Protein AF-X8CTB7-F1 (afdb_monomer)

Secondary structure (DSSP, 8-state):
-HHHHHHHHHHHHHHHHHHHHHHHTHHHHHHHHHHHHHHHHHHHHHEEGGGTEE-------TTTTHHHHHHHHHHHH-SSSHHHHHHHHHHHHHHHHTT---SS-S----TT---PPPGGGPPPSSGGGSTT--PPPTT------S------------PPP----PPPPPP-PPP-GGGHHHHHHS-TT---

Organism: NCBI:txid1299331

Foldseek 3Di:
DVVVVVVVVVVVVVVVVVVVVCVVCVVVVVVCVVCVVVVVVVQVVQQFPQVRDGHDQPQPQPLVCVLCVVLVVQLVPDPPCSVVSSVVSCVVCVVVSVVVRDSDPPPPDSPDDGHHDDLVRDDDPDLVVRPPDDDDDPPDDDPDPDDDDDDDDDDDDDDDDDDPDDDDDDDDDDFDCVVPPVSVPDDPDPDD

Mean predicted aligned error: 21.61 Å

Sequence (192 aa):
MAENRDALGTTSDKLASVTQAVTDSLGDVKQILHTAPTAFQNFLNIYQPAQGTLTGALAFNNFANTIQFLCGAVEAASRLGAKESAKLCVQYLAPIIKNRQVNFPPLGENLFVGAAARPNELTYSEDWLRPDYVPPHPDSPPTGDGTAPPAAGATPAEAPPPAADAPAPAQAAPTNPAEGLRGMMMPPGGGQ

Structure (mmCIF, N/CA/C/O backbone):
data_AF-X8CTB7-F1
#
_entry.id   AF-X8CTB7-F1
#
loop_
_atom_site.group_PDB
_atom_site.id
_atom_site.type_symbol
_atom_site.label_atom_id
_atom_site.label_alt_id
_atom_site.label_comp_id
_atom_site.label_asym_id
_atom_site.label_entity_id
_atom_site.label_seq_id
_atom_site.pdbx_PDB_ins_code
_atom_site.Cartn_x
_atom_site.Cartn_y
_atom_site.Cartn_z
_atom_site.occupancy
_atom_site.B_iso_or_equiv
_atom_site.auth_seq_id
_atom_site.auth_comp_id
_atom_site.auth_asym_id
_atom_site.auth_atom_id
_atom_site.pdbx_PDB_model_num
ATOM 1 N N . MET A 1 1 ? -42.654 22.418 -26.751 1.00 57.62 1 MET A N 1
ATOM 2 C CA . MET A 1 1 ? -41.719 23.505 -26.342 1.00 57.62 1 MET A CA 1
ATOM 3 C C . MET A 1 1 ? -41.621 23.661 -24.824 1.00 57.62 1 MET A C 1
ATOM 5 O O . MET A 1 1 ? -40.529 23.966 -24.366 1.00 57.62 1 MET A O 1
ATOM 9 N N . ALA A 1 2 ? -42.700 23.455 -24.054 1.00 65.44 2 ALA A N 1
ATOM 10 C CA . ALA A 1 2 ? -42.655 23.488 -22.587 1.00 65.44 2 ALA A CA 1
ATOM 11 C C . ALA A 1 2 ? -41.769 22.372 -21.986 1.00 65.44 2 ALA A C 1
ATOM 13 O O . ALA A 1 2 ? -40.911 22.674 -21.167 1.00 65.44 2 ALA A O 1
ATOM 14 N N . GLU A 1 3 ? -41.843 21.136 -22.499 1.00 65.38 3 GLU A N 1
ATOM 15 C CA . GLU A 1 3 ? -41.069 19.996 -21.958 1.00 65.38 3 GLU A CA 1
ATOM 16 C C . GLU A 1 3 ? -39.543 20.186 -22.024 1.00 65.38 3 GLU A C 1
ATOM 18 O O . GLU A 1 3 ? -38.823 19.775 -21.121 1.00 65.38 3 GLU A O 1
ATOM 23 N N . ASN A 1 4 ? -39.028 20.854 -23.066 1.00 71.44 4 ASN A N 1
ATOM 24 C CA . ASN A 1 4 ? -37.593 21.145 -23.169 1.00 71.44 4 ASN A CA 1
ATOM 25 C C . ASN A 1 4 ? -37.140 22.203 -22.153 1.00 71.44 4 ASN A C 1
ATOM 27 O O . ASN A 1 4 ? -35.987 22.183 -21.735 1.00 71.44 4 ASN A O 1
ATOM 31 N N . ARG A 1 5 ? -38.021 23.119 -21.728 1.00 74.50 5 ARG A N 1
ATOM 32 C CA . ARG A 1 5 ? -37.687 24.107 -20.689 1.00 74.50 5 ARG A CA 1
ATOM 33 C C . ARG A 1 5 ? -37.634 23.461 -19.312 1.00 74.50 5 ARG A C 1
ATOM 35 O O . ARG A 1 5 ? -36.703 23.745 -18.567 1.00 74.50 5 ARG A O 1
ATOM 42 N N . ASP A 1 6 ? -38.561 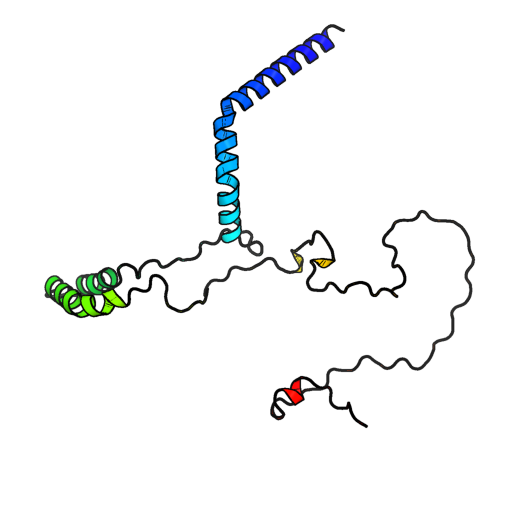22.553 -19.023 1.00 80.62 6 ASP A N 1
ATOM 43 C CA . ASP A 1 6 ? -38.578 21.807 -17.761 1.00 80.62 6 ASP A CA 1
ATOM 44 C C . ASP A 1 6 ? -37.369 20.862 -17.652 1.00 80.62 6 ASP A C 1
ATOM 46 O O . ASP A 1 6 ? -36.726 20.784 -16.602 1.00 80.62 6 ASP A O 1
ATOM 50 N N . ALA A 1 7 ? -36.991 20.198 -18.754 1.00 84.56 7 ALA A N 1
ATOM 51 C CA . ALA A 1 7 ? -35.789 19.364 -18.814 1.00 84.56 7 ALA A CA 1
ATOM 52 C C . ALA A 1 7 ? -34.499 20.179 -18.615 1.00 84.56 7 ALA A C 1
ATOM 54 O O . ALA A 1 7 ? -33.611 19.761 -17.865 1.00 84.56 7 ALA A O 1
ATOM 55 N N . LEU A 1 8 ? -34.396 21.352 -19.249 1.00 87.19 8 LEU A N 1
ATOM 56 C CA . LEU A 1 8 ? -33.259 22.256 -19.063 1.00 87.19 8 LEU A CA 1
ATOM 57 C C . LEU A 1 8 ? -33.194 22.795 -17.629 1.00 87.19 8 LEU A C 1
ATOM 59 O O . LEU A 1 8 ? -32.126 22.732 -17.030 1.00 87.19 8 LEU A O 1
ATOM 63 N N . GLY A 1 9 ? -34.321 23.230 -17.054 1.00 89.44 9 GLY A N 1
ATOM 64 C CA . GLY A 1 9 ? -34.394 23.676 -15.658 1.00 89.44 9 GLY A CA 1
ATOM 65 C C . GLY A 1 9 ? -33.937 22.588 -14.686 1.00 89.44 9 GLY A C 1
ATOM 66 O O . GLY A 1 9 ? -33.005 22.795 -13.916 1.00 89.44 9 GLY A O 1
ATOM 67 N N . THR A 1 10 ? -34.477 21.375 -14.832 1.00 91.06 10 THR A N 1
ATOM 68 C CA . THR A 1 10 ? -34.095 20.220 -14.000 1.00 91.06 10 THR A CA 1
ATOM 69 C C . THR A 1 10 ? -32.606 19.884 -14.119 1.00 91.06 10 THR A C 1
ATOM 71 O O . THR A 1 10 ? -31.963 19.509 -13.138 1.00 91.06 10 THR A O 1
ATOM 74 N N . THR A 1 11 ? -32.036 19.986 -15.322 1.00 91.62 11 THR A N 1
ATOM 75 C CA . THR A 1 11 ? -30.611 19.705 -15.547 1.00 91.62 11 THR A CA 1
ATOM 76 C C . THR A 1 11 ? -29.732 20.778 -14.908 1.00 91.62 11 THR A C 1
ATOM 78 O O . THR A 1 11 ? -28.731 20.441 -14.276 1.00 91.62 11 THR A O 1
ATOM 81 N N . SER A 1 12 ? -30.121 22.052 -15.013 1.00 91.75 12 SER A N 1
ATOM 82 C CA . SER A 1 12 ? -29.441 23.163 -14.341 1.00 91.75 12 SER A CA 1
ATOM 83 C C . SER A 1 12 ? -29.493 23.030 -12.819 1.00 91.75 12 SER A C 1
ATOM 85 O O . SER A 1 12 ? -28.457 23.183 -12.173 1.00 91.75 12 SER A O 1
ATOM 87 N N . ASP A 1 13 ? -30.641 22.655 -12.253 1.00 92.62 13 ASP A N 1
ATOM 88 C CA . ASP A 1 13 ? -30.797 22.444 -10.809 1.00 92.62 13 ASP A CA 1
ATOM 89 C C . ASP A 1 13 ? -29.946 21.270 -10.309 1.00 92.62 13 ASP A C 1
ATOM 91 O O . ASP A 1 13 ? -29.268 21.366 -9.283 1.00 92.62 13 ASP A O 1
ATOM 95 N N . LYS A 1 14 ? -29.908 20.164 -11.063 1.00 94.50 14 LYS A N 1
ATOM 96 C CA . LYS A 1 14 ? -29.043 19.018 -10.744 1.00 94.50 14 LYS A CA 1
ATOM 97 C C . LYS A 1 14 ? -27.565 19.373 -10.839 1.00 94.50 14 LYS A C 1
ATOM 99 O O . LYS A 1 14 ? -26.802 18.988 -9.959 1.00 94.50 14 LYS A O 1
ATOM 104 N N . LEU A 1 15 ? -27.153 20.108 -11.870 1.00 95.25 15 LEU A N 1
ATOM 105 C CA . LEU A 1 15 ? -25.765 20.541 -12.019 1.00 95.25 15 LEU A CA 1
ATOM 106 C C . LEU A 1 15 ? -25.354 21.478 -10.879 1.00 95.25 15 LEU A C 1
ATOM 108 O O . LEU A 1 15 ? -24.265 21.316 -10.328 1.00 95.25 15 LEU A O 1
ATOM 112 N N . ALA A 1 16 ? -26.226 22.411 -10.494 1.00 94.69 16 ALA A N 1
ATOM 113 C CA . ALA A 1 16 ? -26.003 23.286 -9.351 1.00 94.69 16 ALA A CA 1
ATOM 114 C C . ALA A 1 16 ? -25.871 22.473 -8.054 1.00 94.69 16 ALA A C 1
ATOM 116 O O . ALA A 1 16 ? -24.912 22.662 -7.312 1.00 94.69 16 ALA A O 1
ATOM 117 N N . SER A 1 17 ? -26.765 21.507 -7.827 1.00 95.12 17 SER A N 1
ATOM 118 C CA . SER A 1 17 ? -26.713 20.623 -6.659 1.00 95.12 17 SER A CA 1
ATOM 119 C C . SER A 1 17 ? -25.435 19.777 -6.610 1.00 95.12 17 SER A C 1
ATOM 121 O O . SER A 1 17 ? -24.798 19.710 -5.562 1.00 95.12 17 SER A O 1
ATOM 123 N N . VAL A 1 18 ? -25.014 19.182 -7.731 1.00 94.94 18 VAL A N 1
ATOM 124 C CA . VAL A 1 18 ? -23.766 18.402 -7.808 1.00 94.94 18 VAL A CA 1
ATOM 125 C C . VAL A 1 18 ? -22.547 19.300 -7.595 1.00 94.94 18 VAL A C 1
ATOM 127 O O . VAL A 1 18 ? -21.635 18.927 -6.864 1.00 94.94 18 VAL A O 1
ATOM 130 N N . THR A 1 19 ? -22.529 20.498 -8.180 1.00 93.88 19 THR A N 1
ATOM 131 C CA . THR A 1 19 ? -21.414 21.447 -8.027 1.00 93.88 19 THR A CA 1
ATOM 132 C C . THR A 1 19 ? -21.306 21.954 -6.592 1.00 93.88 19 THR A C 1
ATOM 134 O O . THR A 1 19 ? -20.199 22.065 -6.061 1.00 93.88 19 THR A O 1
ATOM 137 N N . GLN A 1 20 ? -22.444 22.215 -5.946 1.00 94.81 20 GLN A N 1
ATOM 138 C CA . GLN A 1 20 ? -22.493 22.569 -4.532 1.00 94.81 20 GLN A CA 1
ATOM 139 C C . GLN A 1 20 ? -21.975 21.412 -3.675 1.00 94.81 20 GLN A C 1
ATOM 141 O O . GLN A 1 20 ? -21.076 21.625 -2.874 1.00 94.81 20 GLN A O 1
ATOM 146 N N . ALA A 1 21 ? -22.435 20.181 -3.918 1.00 95.06 21 ALA A N 1
ATOM 147 C CA . ALA A 1 21 ? -21.956 19.002 -3.198 1.00 95.06 21 ALA A CA 1
ATOM 148 C C . ALA A 1 21 ? -20.439 18.791 -3.355 1.00 95.06 21 ALA A C 1
ATOM 150 O O . ALA A 1 21 ? -19.751 18.519 -2.377 1.00 95.06 21 ALA A O 1
ATOM 151 N N . VAL A 1 22 ? -19.885 18.970 -4.560 1.00 93.69 22 VAL A N 1
ATOM 152 C CA . VAL A 1 22 ? -18.430 18.884 -4.783 1.00 93.69 22 VAL A CA 1
ATOM 153 C C . VAL A 1 22 ? -17.689 20.003 -4.052 1.00 93.69 22 VAL A C 1
ATOM 155 O O . VAL A 1 22 ? -16.623 19.757 -3.492 1.00 93.69 22 VAL A O 1
ATOM 158 N N . THR A 1 23 ? -18.251 21.214 -4.036 1.00 95.19 23 THR A N 1
ATOM 159 C CA . THR A 1 23 ? -17.681 22.374 -3.336 1.00 95.19 23 THR A CA 1
ATOM 160 C C . THR A 1 23 ? -17.663 22.148 -1.825 1.00 95.19 23 THR A C 1
ATOM 162 O O . THR A 1 23 ? -16.633 22.362 -1.184 1.00 95.19 23 THR A O 1
ATOM 165 N N . ASP A 1 24 ? -18.763 21.642 -1.273 1.00 96.62 24 ASP A N 1
ATOM 166 C CA . ASP A 1 24 ? -18.902 21.295 0.142 1.00 96.62 24 ASP A CA 1
ATOM 167 C C . ASP A 1 24 ? -17.956 20.137 0.527 1.00 96.62 24 ASP A C 1
ATOM 169 O O . ASP A 1 24 ? -17.401 20.124 1.625 1.00 96.62 24 ASP A O 1
ATOM 173 N N . SER A 1 25 ? -17.685 19.209 -0.401 1.00 94.75 25 SER A N 1
ATOM 174 C CA . SER A 1 25 ? -16.748 18.085 -0.234 1.00 94.75 25 SER A CA 1
ATOM 175 C C . SER A 1 25 ? -15.301 18.374 -0.664 1.00 94.75 25 SER A C 1
ATOM 177 O O . SER A 1 25 ? -14.485 17.449 -0.710 1.00 94.75 25 SER A O 1
ATOM 179 N N . LEU A 1 26 ? -14.916 19.625 -0.955 1.00 95.69 26 LEU A N 1
ATOM 180 C CA . LEU A 1 26 ? -13.544 19.945 -1.395 1.00 95.69 26 LEU A CA 1
ATOM 181 C C . LEU A 1 26 ? -12.471 19.498 -0.392 1.00 95.69 26 LEU A C 1
ATOM 183 O O . LEU A 1 26 ? -11.375 19.103 -0.796 1.00 95.69 26 LEU A O 1
ATOM 187 N N . GLY A 1 27 ? -12.777 19.547 0.908 1.00 95.25 27 GLY A N 1
ATOM 188 C CA . GLY A 1 27 ? -11.885 19.058 1.962 1.00 95.25 27 GLY A CA 1
ATOM 189 C C . GLY A 1 27 ? -11.610 17.558 1.847 1.00 95.25 27 GLY A C 1
ATOM 190 O O . GLY A 1 27 ? -10.452 17.141 1.889 1.00 95.25 27 GLY A O 1
ATOM 191 N N . ASP A 1 28 ? -12.652 16.763 1.613 1.00 92.06 28 ASP A N 1
ATOM 192 C CA . ASP A 1 28 ? -12.549 15.308 1.473 1.00 92.06 28 ASP A CA 1
ATOM 193 C C . ASP A 1 28 ? -11.834 14.924 0.181 1.00 92.06 28 ASP A C 1
ATOM 195 O O . ASP A 1 28 ? -10.943 14.075 0.190 1.00 92.06 28 ASP A O 1
ATOM 199 N N . VAL A 1 29 ? -12.149 15.607 -0.924 1.00 94.00 29 VAL A N 1
ATOM 200 C CA . VAL A 1 29 ? -11.437 15.442 -2.199 1.00 94.00 29 VAL A CA 1
ATOM 201 C C . VAL A 1 29 ? -9.948 15.711 -1.994 1.00 94.00 29 VAL A C 1
ATOM 203 O O . VAL A 1 29 ? -9.111 14.892 -2.371 1.00 94.00 29 VAL A O 1
ATOM 206 N N . LYS A 1 30 ? -9.598 16.811 -1.323 1.00 92.88 30 LYS A N 1
ATOM 207 C CA . LYS A 1 30 ? -8.205 17.139 -1.011 1.00 92.88 30 LYS A CA 1
ATOM 208 C C . LYS A 1 30 ? -7.542 16.065 -0.154 1.00 92.88 30 LYS A C 1
ATOM 210 O O . LYS A 1 30 ? -6.407 15.694 -0.438 1.00 92.88 30 LYS A O 1
ATOM 215 N N . GLN A 1 31 ? -8.233 15.554 0.860 1.00 94.88 31 GLN A N 1
ATOM 216 C CA . GLN A 1 31 ? -7.705 14.513 1.738 1.00 94.88 31 GLN A CA 1
ATOM 217 C C . GLN A 1 31 ? -7.467 13.198 0.989 1.00 94.88 31 GLN A C 1
ATOM 219 O O . GLN A 1 31 ? -6.434 12.550 1.190 1.00 94.88 31 GLN A O 1
ATOM 224 N N . ILE A 1 32 ? -8.386 12.828 0.094 1.00 95.12 32 ILE A N 1
ATOM 225 C CA . ILE A 1 32 ? -8.244 11.668 -0.786 1.00 95.12 32 ILE A CA 1
ATOM 226 C C . ILE A 1 32 ? -7.052 11.875 -1.712 1.00 95.12 32 ILE A C 1
ATOM 228 O O . ILE A 1 32 ? -6.169 11.032 -1.726 1.00 95.12 32 ILE A O 1
ATOM 232 N N . LEU A 1 33 ? -6.960 13.000 -2.424 1.00 95.56 33 LEU A N 1
ATOM 233 C CA . LEU A 1 33 ? -5.824 13.288 -3.309 1.00 95.56 33 LEU A CA 1
ATOM 234 C C . LEU A 1 33 ? -4.487 13.371 -2.563 1.00 95.56 33 LEU A C 1
ATOM 236 O O . LEU A 1 33 ? -3.452 13.030 -3.127 1.00 95.56 33 LEU A O 1
ATOM 240 N N . HIS A 1 34 ? -4.496 13.795 -1.302 1.00 95.94 34 HIS A N 1
ATOM 241 C CA . HIS A 1 34 ? -3.300 13.835 -0.469 1.00 95.94 34 HIS A CA 1
ATOM 242 C C . HIS A 1 34 ? -2.856 12.434 -0.027 1.00 95.94 34 HIS A C 1
ATOM 244 O O . HIS A 1 34 ? -1.667 12.127 -0.042 1.00 95.94 34 HIS A O 1
ATOM 250 N N . THR A 1 35 ? -3.806 11.571 0.337 1.00 94.81 35 THR A N 1
ATOM 251 C CA . THR A 1 35 ? -3.518 10.234 0.881 1.00 94.81 35 THR A CA 1
ATOM 252 C C . THR A 1 35 ? -3.378 9.171 -0.213 1.00 94.81 35 THR A C 1
ATOM 254 O O . THR A 1 35 ? -2.652 8.190 -0.042 1.00 94.81 35 THR A O 1
ATOM 257 N N . ALA A 1 36 ? -4.051 9.356 -1.351 1.00 96.06 36 ALA A N 1
ATOM 258 C CA . ALA A 1 36 ? -4.121 8.395 -2.446 1.00 96.06 36 ALA A CA 1
ATOM 259 C C . ALA A 1 36 ? -2.746 7.976 -2.985 1.00 96.06 36 ALA A C 1
ATOM 261 O O . ALA A 1 36 ? -2.558 6.772 -3.144 1.00 96.06 36 ALA A O 1
ATOM 262 N N . PRO A 1 37 ? -1.760 8.873 -3.205 1.00 93.38 37 PRO A N 1
ATOM 263 C CA . PRO A 1 37 ? -0.443 8.463 -3.691 1.00 93.38 37 PRO A CA 1
ATOM 264 C C . PRO A 1 37 ? 0.235 7.458 -2.756 1.00 93.38 37 PRO A C 1
ATOM 266 O O . PRO A 1 37 ? 0.726 6.418 -3.191 1.00 93.38 37 PRO A O 1
ATOM 269 N N . THR A 1 38 ? 0.205 7.724 -1.450 1.00 92.25 38 THR A N 1
ATOM 270 C CA . THR A 1 38 ? 0.797 6.835 -0.448 1.00 92.25 38 THR A CA 1
ATOM 271 C C . THR A 1 38 ? 0.014 5.532 -0.324 1.00 92.25 38 THR A C 1
ATOM 273 O O . THR A 1 38 ? 0.615 4.462 -0.249 1.00 92.25 38 THR A O 1
ATOM 276 N N . ALA A 1 39 ? -1.319 5.594 -0.334 1.00 88.31 39 ALA A N 1
ATOM 277 C CA . ALA A 1 39 ? -2.164 4.404 -0.288 1.00 88.31 39 ALA A CA 1
ATOM 278 C C . ALA A 1 39 ? -1.940 3.499 -1.511 1.00 88.31 39 ALA A C 1
ATOM 280 O O . ALA A 1 39 ? -1.793 2.288 -1.356 1.00 88.31 39 ALA A O 1
ATOM 281 N N . PHE A 1 40 ? -1.844 4.084 -2.705 1.00 89.88 40 PHE A N 1
ATOM 282 C CA . PHE A 1 40 ? -1.580 3.362 -3.945 1.00 89.88 40 PHE A CA 1
ATOM 283 C C . PHE A 1 40 ? -0.189 2.725 -3.947 1.00 89.88 40 PHE A C 1
ATOM 285 O O . PHE A 1 40 ? -0.050 1.548 -4.271 1.00 89.88 40 PHE A O 1
ATOM 292 N N . GLN A 1 41 ? 0.833 3.457 -3.499 1.00 87.12 41 GLN A N 1
ATOM 293 C CA . GLN A 1 41 ? 2.179 2.904 -3.372 1.00 87.12 41 GLN A CA 1
ATOM 294 C C . GLN A 1 41 ? 2.217 1.724 -2.392 1.00 87.12 41 GLN A C 1
ATOM 296 O O . GLN A 1 41 ? 2.809 0.687 -2.689 1.00 87.12 41 GLN A O 1
ATOM 301 N N . ASN A 1 42 ? 1.562 1.856 -1.236 1.00 83.62 42 ASN A N 1
ATOM 302 C CA . ASN A 1 42 ? 1.465 0.770 -0.264 1.00 83.62 42 ASN A CA 1
ATOM 303 C C . ASN A 1 42 ? 0.717 -0.436 -0.834 1.00 83.62 42 ASN A C 1
ATOM 305 O O . ASN A 1 42 ? 1.142 -1.561 -0.596 1.00 83.62 42 ASN A O 1
ATOM 309 N N . PHE A 1 43 ? -0.346 -0.211 -1.612 1.00 83.19 43 PHE A N 1
ATOM 310 C CA . PHE A 1 43 ? -1.077 -1.273 -2.297 1.00 83.19 43 PHE A CA 1
ATOM 311 C C . PHE A 1 43 ? -0.187 -2.025 -3.294 1.00 83.19 43 PHE A C 1
ATOM 313 O O . PHE A 1 43 ? -0.126 -3.249 -3.234 1.00 83.19 43 PHE A O 1
ATOM 320 N N . LEU A 1 44 ? 0.559 -1.324 -4.155 1.00 82.62 44 LEU A N 1
ATOM 321 C CA . LEU A 1 44 ? 1.478 -1.968 -5.104 1.00 82.62 44 LEU A CA 1
ATOM 322 C C . LEU A 1 44 ? 2.601 -2.748 -4.408 1.00 82.62 44 LEU A C 1
ATOM 324 O O . LEU A 1 44 ? 3.028 -3.778 -4.916 1.00 82.62 44 LEU A O 1
ATOM 328 N N . ASN A 1 45 ? 3.044 -2.303 -3.230 1.00 78.25 45 ASN A N 1
ATOM 329 C CA . ASN A 1 45 ? 4.048 -3.023 -2.443 1.00 78.25 45 ASN A CA 1
ATOM 330 C C . ASN A 1 45 ? 3.532 -4.353 -1.864 1.00 78.25 45 ASN A C 1
ATOM 332 O O . ASN A 1 45 ? 4.341 -5.221 -1.541 1.00 78.25 45 ASN A O 1
ATOM 336 N N . ILE A 1 46 ? 2.215 -4.511 -1.697 1.00 76.31 46 ILE A N 1
ATOM 337 C CA . ILE A 1 46 ? 1.608 -5.720 -1.118 1.00 76.31 46 ILE A CA 1
ATOM 338 C C . ILE A 1 46 ? 0.809 -6.537 -2.135 1.00 76.31 46 ILE A C 1
ATOM 340 O O . ILE A 1 46 ? 0.423 -7.659 -1.829 1.00 76.31 46 ILE A O 1
ATOM 344 N N . TYR A 1 47 ? 0.522 -6.011 -3.324 1.00 77.44 47 TYR A N 1
ATOM 345 C CA . TYR A 1 47 ? -0.260 -6.715 -4.333 1.00 77.44 47 TYR A CA 1
ATOM 346 C C . TYR A 1 47 ? 0.626 -7.629 -5.183 1.00 77.44 47 TYR A C 1
ATOM 348 O O . TYR A 1 47 ? 1.570 -7.172 -5.827 1.00 77.44 47 TYR A O 1
ATOM 356 N N . GLN A 1 48 ? 0.295 -8.921 -5.222 1.00 77.19 48 GLN A N 1
ATOM 357 C CA . GLN A 1 48 ? 0.955 -9.892 -6.093 1.00 77.19 48 GLN A CA 1
ATOM 358 C C . GLN A 1 48 ? 0.084 -10.184 -7.320 1.00 77.19 48 GLN A C 1
ATOM 360 O O . GLN A 1 48 ? -0.915 -10.903 -7.200 1.00 77.19 48 GLN A O 1
ATOM 365 N N . PRO A 1 49 ? 0.449 -9.680 -8.511 1.00 72.38 49 PRO A N 1
ATOM 366 C CA . PRO A 1 49 ? -0.387 -9.798 -9.704 1.00 72.38 49 PRO A CA 1
ATOM 367 C C . PRO A 1 49 ? -0.571 -11.248 -10.169 1.00 72.38 49 PRO A C 1
ATOM 369 O O . PRO A 1 49 ? -1.687 -11.632 -10.503 1.00 72.38 49 PRO A O 1
ATOM 372 N N . ALA A 1 50 ? 0.465 -12.091 -10.099 1.00 69.19 50 ALA A N 1
ATOM 373 C CA . ALA A 1 50 ? 0.378 -13.485 -10.555 1.00 69.19 50 ALA A CA 1
ATOM 374 C C . ALA A 1 50 ? -0.552 -14.372 -9.703 1.00 69.19 50 ALA A C 1
ATOM 376 O O . ALA A 1 50 ? -0.944 -15.454 -10.134 1.00 69.19 50 ALA A O 1
ATOM 377 N N . GLN A 1 51 ? -0.894 -13.935 -8.488 1.00 66.62 51 GLN A N 1
ATOM 378 C CA . GLN A 1 51 ? -1.777 -14.657 -7.565 1.00 66.62 51 GLN A CA 1
ATOM 379 C C . GLN A 1 51 ? -3.102 -13.921 -7.313 1.00 66.62 51 GLN A C 1
ATOM 381 O O . GLN A 1 51 ? -3.970 -14.453 -6.623 1.00 66.62 51 GLN A O 1
ATOM 386 N N . GLY A 1 52 ? -3.261 -12.698 -7.834 1.00 68.00 52 GLY A N 1
ATOM 387 C CA . GLY A 1 52 ? -4.439 -11.861 -7.603 1.00 68.00 52 GLY A CA 1
ATOM 388 C C . GLY A 1 52 ? -4.708 -11.558 -6.125 1.00 68.00 52 GLY A C 1
ATOM 389 O O . GLY A 1 52 ? -5.848 -11.273 -5.763 1.00 68.00 52 GLY A O 1
ATOM 390 N N . THR A 1 53 ? -3.690 -11.644 -5.264 1.00 67.94 53 THR A N 1
ATOM 391 C CA . THR A 1 53 ? -3.845 -11.565 -3.807 1.00 67.94 53 THR A CA 1
ATOM 392 C C . THR A 1 53 ? -2.983 -10.466 -3.198 1.00 67.94 53 THR A C 1
ATOM 394 O O . THR A 1 53 ? -1.938 -10.085 -3.726 1.00 67.94 53 THR A O 1
ATOM 397 N N . LEU A 1 54 ? -3.435 -9.965 -2.051 1.00 66.38 54 LEU A N 1
ATOM 398 C CA . LEU A 1 54 ? -2.671 -9.086 -1.176 1.00 66.38 54 LEU A CA 1
ATOM 399 C C . LEU A 1 54 ? -1.794 -9.963 -0.285 1.00 66.38 54 LEU A C 1
ATOM 401 O O . LEU A 1 54 ? -2.290 -10.848 0.413 1.00 66.38 54 LEU A O 1
ATOM 405 N N . THR A 1 55 ? -0.495 -9.718 -0.286 1.00 62.72 55 THR A N 1
ATOM 406 C CA . THR A 1 55 ? 0.457 -10.425 0.561 1.00 62.72 55 THR A CA 1
ATOM 407 C C . THR A 1 55 ? 1.056 -9.476 1.567 1.00 62.72 55 THR A C 1
ATOM 409 O O . THR A 1 55 ? 1.683 -8.481 1.211 1.00 62.72 55 THR A O 1
ATOM 412 N N . GLY A 1 56 ? 0.875 -9.796 2.841 1.00 57.22 56 GLY A N 1
ATOM 413 C CA . GLY A 1 56 ? 1.647 -9.165 3.895 1.00 57.22 56 GLY A CA 1
ATOM 414 C C . GLY A 1 56 ? 3.051 -9.754 3.911 1.00 57.22 56 GLY A C 1
ATOM 415 O O . GLY A 1 56 ? 3.212 -10.974 3.925 1.00 57.22 56 GLY A O 1
ATOM 416 N N . ALA A 1 57 ? 4.071 -8.902 3.961 1.00 58.66 57 ALA A N 1
ATOM 417 C CA . ALA A 1 57 ? 5.368 -9.343 4.442 1.00 58.66 57 ALA A CA 1
ATOM 418 C C . ALA A 1 57 ? 5.206 -9.716 5.923 1.00 58.66 57 ALA A C 1
ATOM 420 O O . ALA A 1 57 ? 4.784 -8.886 6.733 1.00 58.66 57 ALA A O 1
ATOM 421 N N . LEU A 1 58 ? 5.518 -10.960 6.289 1.00 48.66 58 LEU A N 1
ATOM 422 C CA . LEU A 1 58 ? 5.610 -11.366 7.689 1.00 48.66 58 LEU A CA 1
ATOM 423 C C . LEU A 1 58 ? 6.819 -10.662 8.316 1.00 48.66 58 LEU A C 1
ATOM 425 O O . LEU A 1 58 ? 7.924 -11.196 8.371 1.00 48.66 58 LEU A O 1
ATOM 429 N N . ALA A 1 59 ? 6.618 -9.430 8.772 1.00 54.84 59 ALA A N 1
ATOM 430 C CA . ALA A 1 59 ? 7.614 -8.708 9.539 1.00 54.84 59 ALA A CA 1
ATOM 431 C C . ALA A 1 59 ? 7.611 -9.266 10.966 1.00 54.84 59 ALA A C 1
ATOM 433 O O . ALA A 1 59 ? 6.851 -8.817 11.828 1.00 54.84 59 ALA A O 1
ATOM 434 N N . PHE A 1 60 ? 8.460 -10.261 11.227 1.00 52.84 60 PHE A N 1
ATOM 435 C CA . PHE A 1 60 ? 8.763 -10.705 12.586 1.00 52.84 60 PHE A CA 1
ATOM 436 C C . PHE A 1 60 ? 9.534 -9.601 13.331 1.00 52.84 60 PHE A C 1
ATOM 438 O O . PHE A 1 60 ? 10.731 -9.708 13.571 1.00 52.84 60 PHE A O 1
ATOM 445 N N . ASN A 1 61 ? 8.840 -8.539 13.745 1.00 53.22 61 ASN A N 1
ATOM 446 C CA . ASN A 1 61 ? 9.384 -7.432 14.546 1.00 53.22 61 ASN A CA 1
ATOM 447 C C . ASN A 1 61 ? 9.663 -7.818 16.019 1.00 53.22 61 ASN A C 1
ATOM 449 O O . ASN A 1 61 ? 9.698 -6.971 16.906 1.00 53.22 61 ASN A O 1
ATOM 453 N N . ASN A 1 62 ? 9.865 -9.103 16.321 1.00 52.25 62 ASN A N 1
ATOM 454 C CA . ASN A 1 62 ? 9.946 -9.599 17.699 1.00 52.25 62 ASN A CA 1
ATOM 455 C C . ASN A 1 62 ? 11.364 -9.618 18.299 1.00 52.25 62 ASN A C 1
ATOM 457 O O . ASN A 1 62 ? 11.536 -10.069 19.429 1.00 52.25 62 ASN A O 1
ATOM 461 N N . PHE A 1 63 ? 12.380 -9.089 17.610 1.00 56.44 63 PHE A N 1
ATOM 462 C CA . PHE A 1 63 ? 13.736 -8.972 18.174 1.00 56.44 63 PHE A CA 1
ATOM 463 C C . PHE A 1 63 ? 14.026 -7.621 18.845 1.00 56.44 63 PHE A C 1
ATOM 465 O O . PHE A 1 63 ? 15.064 -7.465 19.489 1.00 56.44 63 PHE A O 1
ATOM 472 N N . ALA A 1 64 ? 13.092 -6.664 18.796 1.00 56.66 64 ALA A N 1
ATOM 473 C CA . ALA A 1 64 ? 13.192 -5.436 19.590 1.00 56.66 64 ALA A CA 1
ATOM 474 C C . ALA A 1 64 ? 13.179 -5.725 21.107 1.00 56.66 64 ALA A C 1
ATOM 476 O O . ALA A 1 64 ? 13.659 -4.924 21.905 1.00 56.66 64 ALA A O 1
ATOM 477 N N . ASN A 1 65 ? 12.657 -6.888 21.519 1.00 68.62 65 ASN A N 1
ATOM 478 C CA . ASN A 1 65 ? 12.616 -7.304 22.919 1.00 68.62 65 ASN A CA 1
ATOM 479 C C . ASN A 1 65 ? 12.993 -8.783 23.108 1.00 68.62 65 ASN A C 1
ATOM 481 O O . ASN A 1 65 ? 12.328 -9.535 23.820 1.00 68.62 65 ASN A O 1
ATOM 485 N N . THR A 1 66 ? 14.099 -9.207 22.490 1.00 71.69 66 THR A N 1
ATOM 486 C CA . THR A 1 66 ? 14.622 -10.586 22.570 1.00 71.69 66 THR A CA 1
ATOM 487 C C . THR A 1 66 ? 14.791 -11.083 24.008 1.00 71.69 66 THR A C 1
ATOM 489 O O . THR A 1 66 ? 14.579 -12.259 24.285 1.00 71.69 66 THR A O 1
ATOM 492 N N . ILE A 1 67 ? 15.137 -10.189 24.942 1.00 79.81 67 ILE A N 1
ATOM 493 C CA . ILE A 1 67 ? 15.276 -10.525 26.367 1.00 79.81 67 ILE A CA 1
ATOM 494 C C . ILE A 1 67 ? 13.921 -10.911 26.965 1.00 79.81 67 ILE A C 1
ATOM 496 O O . ILE A 1 67 ? 13.849 -11.888 27.701 1.00 79.81 67 ILE A O 1
ATOM 500 N N . GLN A 1 68 ? 12.849 -10.185 26.635 1.00 77.88 68 GLN A N 1
ATOM 501 C CA . GLN A 1 68 ? 11.505 -10.512 27.115 1.00 77.88 68 GLN A CA 1
ATOM 502 C C . GLN A 1 68 ? 10.991 -11.812 26.504 1.00 77.88 68 GLN A C 1
ATOM 504 O O . GLN A 1 68 ? 10.452 -12.647 27.222 1.00 77.88 68 GLN A O 1
ATOM 509 N N . PHE A 1 69 ? 11.222 -12.027 25.207 1.00 78.50 69 PHE A N 1
ATOM 510 C CA . PHE A 1 69 ? 10.863 -13.286 24.558 1.00 78.50 69 PHE A CA 1
ATOM 511 C C . PHE A 1 69 ? 11.580 -14.482 25.205 1.00 78.50 69 PHE A C 1
ATOM 513 O O . PHE A 1 69 ? 10.941 -15.447 25.615 1.00 78.50 69 PHE A O 1
ATOM 520 N N . LEU A 1 70 ? 12.906 -14.405 25.350 1.00 80.31 70 LEU A N 1
ATOM 521 C CA . LEU A 1 70 ?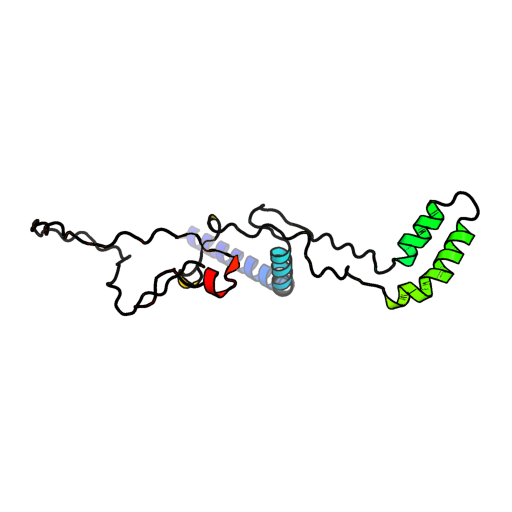 13.714 -15.525 25.826 1.00 80.31 70 LEU A CA 1
ATOM 522 C C . LEU A 1 70 ? 13.603 -15.734 27.341 1.00 80.31 70 LEU A C 1
ATOM 524 O O . LEU A 1 70 ? 13.347 -16.849 27.787 1.00 80.31 70 LEU A O 1
ATOM 528 N N . CYS A 1 71 ? 13.760 -14.681 28.147 1.00 84.81 71 CYS A N 1
ATOM 529 C CA . CYS A 1 71 ? 13.688 -14.810 29.602 1.00 84.81 71 CYS A CA 1
ATOM 530 C C . CYS A 1 71 ? 12.243 -14.980 30.101 1.00 84.81 71 CYS A C 1
ATOM 532 O O . CYS A 1 71 ? 12.043 -15.658 31.106 1.00 84.81 71 CYS A O 1
ATOM 534 N N . GLY A 1 72 ? 11.241 -14.465 29.375 1.00 81.50 72 GLY A N 1
ATOM 535 C CA . GLY A 1 72 ? 9.828 -14.776 29.618 1.00 81.50 72 GLY A CA 1
ATOM 536 C C . GLY A 1 72 ? 9.477 -16.228 29.275 1.00 81.50 72 GLY A C 1
ATOM 537 O O . GLY A 1 72 ? 8.740 -16.870 30.020 1.00 81.50 72 GLY A O 1
ATOM 538 N N . ALA A 1 73 ? 10.065 -16.799 28.215 1.00 81.88 73 ALA A N 1
ATOM 539 C CA . ALA A 1 73 ? 9.932 -18.228 27.917 1.00 81.88 73 ALA A CA 1
ATOM 540 C C . ALA A 1 73 ? 10.606 -19.111 28.983 1.00 81.88 73 ALA A C 1
ATOM 542 O O . ALA A 1 73 ? 10.052 -20.143 29.360 1.00 81.88 73 ALA A O 1
ATOM 543 N N . VAL A 1 74 ? 11.765 -18.696 29.511 1.00 82.31 74 VAL A N 1
ATOM 544 C CA . VAL A 1 74 ? 12.428 -19.374 30.643 1.00 82.31 74 VAL A CA 1
ATOM 545 C C . VAL A 1 74 ? 11.549 -19.335 31.892 1.00 82.31 74 VAL A C 1
ATOM 547 O O . VAL A 1 74 ? 11.416 -20.355 32.564 1.00 82.31 74 VAL A O 1
ATOM 550 N N . GLU A 1 75 ? 10.913 -18.198 32.186 1.00 81.69 75 GLU A N 1
ATOM 551 C CA . GLU A 1 75 ? 9.950 -18.098 33.287 1.00 81.69 75 GLU A CA 1
ATOM 552 C C . GLU A 1 75 ? 8.767 -19.055 33.087 1.00 81.69 75 GLU A C 1
ATOM 554 O O . GLU A 1 75 ? 8.429 -19.810 33.996 1.00 81.69 75 GLU A O 1
ATOM 559 N N . ALA A 1 76 ? 8.184 -19.077 31.885 1.00 80.44 76 ALA A N 1
ATOM 560 C CA . ALA A 1 76 ? 7.036 -19.920 31.557 1.00 80.44 76 ALA A CA 1
ATOM 561 C C . ALA A 1 76 ? 7.358 -21.428 31.562 1.00 80.44 76 ALA A C 1
ATOM 563 O O . ALA A 1 76 ? 6.486 -22.243 31.861 1.00 80.44 76 ALA A O 1
ATOM 564 N N . ALA A 1 77 ? 8.595 -21.811 31.237 1.00 79.88 77 ALA A N 1
ATOM 565 C CA . ALA A 1 77 ? 9.026 -23.208 31.188 1.00 79.88 77 ALA A CA 1
ATOM 566 C C . ALA A 1 77 ? 9.528 -23.750 32.543 1.00 79.88 77 ALA A C 1
ATOM 568 O O . ALA A 1 77 ? 9.573 -24.969 32.737 1.00 79.88 77 ALA A O 1
ATOM 569 N N . SER A 1 78 ? 9.916 -22.882 33.486 1.00 80.62 78 SER A N 1
ATOM 570 C CA . SER A 1 78 ? 10.519 -23.312 34.754 1.00 80.62 78 SER A CA 1
ATOM 571 C C . SER A 1 78 ? 9.481 -23.782 35.775 1.00 80.62 78 SER A C 1
ATOM 573 O O . SER A 1 78 ? 8.521 -23.087 36.093 1.00 80.62 78 SER A O 1
ATOM 575 N N . ARG A 1 79 ? 9.713 -24.960 36.365 1.00 76.50 79 ARG A N 1
ATOM 576 C CA . ARG A 1 79 ? 8.814 -25.573 37.365 1.00 76.50 79 ARG A CA 1
ATOM 577 C C . ARG A 1 79 ? 9.116 -25.166 38.813 1.00 76.50 79 ARG A C 1
ATOM 579 O O . ARG A 1 79 ? 8.228 -25.233 39.655 1.00 76.50 79 ARG A O 1
ATOM 586 N N . LEU A 1 80 ? 10.347 -24.743 39.109 1.00 72.25 80 LEU A N 1
ATOM 587 C CA . LEU A 1 80 ? 10.782 -24.250 40.422 1.00 72.25 80 LEU A CA 1
ATOM 588 C C . LEU A 1 80 ? 11.669 -23.017 40.227 1.00 72.25 80 LEU A C 1
ATOM 590 O O . LEU A 1 80 ? 12.509 -23.006 39.333 1.00 72.25 80 LEU A O 1
ATOM 594 N N . GLY A 1 81 ? 11.490 -21.980 41.050 1.00 76.12 81 GLY A N 1
ATOM 595 C CA . GLY A 1 81 ? 12.343 -20.786 41.000 1.00 76.12 81 GLY A CA 1
ATOM 596 C C . GLY A 1 81 ? 12.211 -19.946 39.722 1.00 76.12 81 GLY A C 1
ATOM 597 O O . GLY A 1 81 ? 13.116 -19.180 39.420 1.00 76.12 81 GLY A O 1
ATOM 598 N N . ALA A 1 82 ? 11.097 -20.048 38.984 1.00 77.00 82 ALA A N 1
ATOM 599 C CA . ALA A 1 82 ? 10.888 -19.391 37.685 1.00 77.00 82 ALA A CA 1
ATOM 600 C C . ALA A 1 82 ? 11.260 -17.897 37.669 1.00 77.00 82 ALA A C 1
ATOM 602 O O . ALA A 1 82 ? 11.989 -17.450 36.787 1.00 77.00 82 ALA A O 1
ATOM 603 N N .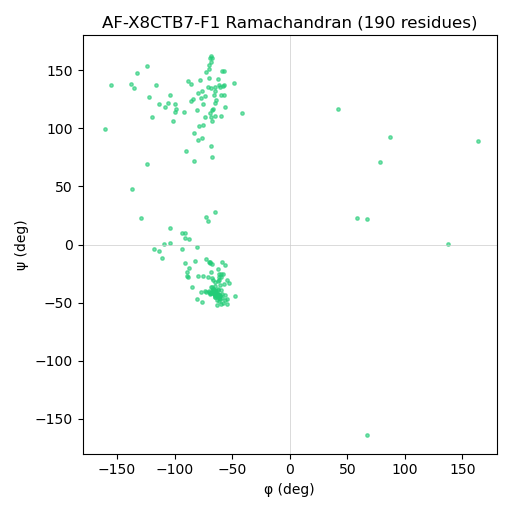 LYS A 1 83 ? 10.853 -17.148 38.702 1.00 77.12 83 LYS A N 1
ATOM 604 C CA . LYS A 1 83 ? 11.195 -15.724 38.858 1.00 77.12 83 LYS A CA 1
ATOM 605 C C . LYS A 1 83 ? 12.692 -15.486 39.062 1.00 77.12 83 LYS A C 1
ATOM 607 O O . LYS A 1 83 ? 13.229 -14.490 38.589 1.00 77.12 83 LYS A O 1
ATOM 612 N N . GLU A 1 84 ? 13.374 -16.382 39.764 1.00 83.88 84 GLU A N 1
ATOM 613 C CA . GLU A 1 84 ? 14.810 -16.279 40.026 1.00 83.88 84 GLU A CA 1
ATOM 614 C C . GLU A 1 84 ? 15.629 -16.680 38.792 1.00 83.88 84 GLU A C 1
ATOM 616 O O . GLU A 1 84 ? 16.558 -15.965 38.416 1.00 83.88 84 GLU A O 1
ATOM 621 N N . SER A 1 85 ? 15.215 -17.731 38.075 1.00 79.50 85 SER A N 1
ATOM 622 C CA . SER A 1 85 ? 15.798 -18.125 36.785 1.00 79.50 85 SER A CA 1
ATOM 623 C C . SER A 1 85 ? 15.624 -17.044 35.717 1.00 79.50 85 SER A C 1
ATOM 625 O O . SER A 1 85 ? 16.581 -16.720 35.013 1.00 79.50 85 SER A O 1
ATOM 627 N N . ALA A 1 86 ? 14.441 -16.432 35.626 1.00 82.25 86 ALA A N 1
ATOM 628 C CA . ALA A 1 86 ? 14.185 -15.317 34.716 1.00 82.25 86 ALA A CA 1
ATOM 629 C C . ALA A 1 86 ? 15.034 -14.089 35.080 1.00 82.25 86 ALA A C 1
ATOM 631 O O . ALA A 1 86 ? 15.619 -13.449 34.206 1.00 82.25 86 ALA A O 1
ATOM 632 N N . LYS A 1 87 ? 15.194 -13.799 36.377 1.00 83.44 87 LYS A N 1
ATOM 633 C CA . LYS A 1 87 ? 16.032 -12.693 36.855 1.00 83.44 87 LYS A CA 1
ATOM 634 C C . LYS A 1 87 ? 17.520 -12.918 36.578 1.00 83.44 87 LYS A C 1
ATOM 636 O O . LYS A 1 87 ? 18.218 -11.966 36.232 1.00 83.44 87 LYS A O 1
ATOM 641 N N . LEU A 1 88 ? 18.022 -14.145 36.716 1.00 85.62 88 LEU A N 1
ATOM 642 C CA . LEU A 1 88 ? 19.393 -14.494 36.327 1.00 85.62 88 LEU A CA 1
ATOM 643 C C . LEU A 1 88 ? 19.563 -14.434 34.802 1.00 85.62 88 LEU A C 1
ATOM 645 O O . LEU A 1 88 ? 20.538 -13.854 34.333 1.00 85.62 88 LEU A O 1
ATOM 649 N N . CYS A 1 89 ? 18.586 -14.922 34.029 1.00 85.06 89 CYS A N 1
ATOM 650 C CA . CYS A 1 89 ? 18.568 -14.793 32.568 1.00 85.06 89 CYS A CA 1
ATOM 651 C C . CYS A 1 89 ? 18.707 -13.328 32.135 1.00 85.06 89 CYS A C 1
ATOM 653 O O . CYS A 1 89 ? 19.608 -13.002 31.364 1.00 85.06 89 CYS A O 1
ATOM 655 N N . VAL A 1 90 ? 17.893 -12.422 32.690 1.00 84.81 90 VAL A N 1
ATOM 656 C CA . VAL A 1 90 ? 17.975 -10.986 32.378 1.00 84.81 90 VAL A CA 1
ATOM 657 C C . VAL A 1 90 ? 19.324 -10.401 32.803 1.00 84.81 90 VAL A C 1
ATOM 659 O O . VAL A 1 90 ? 19.923 -9.665 32.027 1.00 84.81 90 VAL A O 1
ATOM 662 N N . GLN A 1 91 ? 19.842 -10.738 33.988 1.00 83.94 91 GLN A N 1
ATOM 663 C CA . GLN A 1 91 ? 21.131 -10.216 34.465 1.00 83.94 91 GLN A CA 1
ATOM 664 C C . GLN A 1 91 ? 22.312 -10.616 33.573 1.00 83.94 91 GLN A C 1
ATOM 666 O O . GLN A 1 91 ? 23.198 -9.793 33.341 1.00 83.94 91 GLN A O 1
ATOM 671 N N . TYR A 1 92 ? 22.313 -11.841 33.041 1.00 82.50 92 TYR A N 1
ATOM 672 C CA . TYR A 1 92 ? 23.393 -12.318 32.176 1.00 82.50 92 TYR A CA 1
ATOM 673 C C . TYR A 1 92 ? 23.223 -11.912 30.709 1.00 82.50 92 TYR A C 1
ATOM 675 O O . TYR A 1 92 ? 24.211 -11.597 30.046 1.00 82.50 92 TYR A O 1
ATOM 683 N N . LEU A 1 93 ? 21.993 -11.882 30.187 1.00 79.12 93 LEU A N 1
ATOM 684 C CA . LEU A 1 93 ? 21.753 -11.587 28.771 1.00 79.12 93 LEU A CA 1
ATOM 685 C C . LEU A 1 93 ? 21.570 -10.098 28.473 1.00 79.12 93 LEU A C 1
ATOM 687 O O . LEU A 1 93 ? 21.886 -9.679 27.358 1.00 79.12 93 LEU A O 1
ATOM 691 N N . ALA A 1 94 ? 21.097 -9.284 29.422 1.00 77.50 94 ALA A N 1
ATOM 692 C CA . ALA A 1 94 ? 20.903 -7.851 29.196 1.00 77.50 94 ALA A CA 1
ATOM 693 C C . ALA A 1 94 ? 22.156 -7.116 28.688 1.00 77.50 94 ALA A C 1
ATOM 695 O O . ALA A 1 94 ? 22.028 -6.393 27.696 1.00 77.50 94 ALA A O 1
ATOM 696 N N . PRO A 1 95 ? 23.359 -7.294 29.267 1.00 76.12 95 PRO A N 1
ATOM 697 C CA . PRO A 1 95 ? 24.552 -6.613 28.763 1.00 76.12 95 PRO A CA 1
ATOM 698 C C . PRO A 1 95 ? 24.991 -7.091 27.366 1.00 76.12 95 PRO A C 1
ATOM 700 O O . PRO A 1 95 ? 25.541 -6.298 26.607 1.00 76.12 95 PRO A O 1
ATOM 703 N N . ILE A 1 96 ? 24.709 -8.345 26.994 1.00 73.81 96 ILE A N 1
ATOM 704 C CA . ILE A 1 96 ? 25.100 -8.931 25.699 1.00 73.81 96 ILE A CA 1
ATOM 705 C C . ILE A 1 96 ? 24.127 -8.510 24.592 1.00 73.81 96 ILE A C 1
ATOM 707 O O . ILE A 1 96 ? 24.531 -8.074 23.513 1.00 73.81 96 ILE A O 1
ATOM 711 N N . ILE A 1 97 ? 22.825 -8.617 24.859 1.00 74.44 97 ILE A N 1
ATOM 712 C CA . ILE A 1 97 ? 21.787 -8.407 23.849 1.00 74.44 97 ILE A CA 1
ATOM 713 C C . ILE A 1 97 ? 21.518 -6.919 23.619 1.00 74.44 97 ILE A C 1
ATOM 715 O O . ILE A 1 97 ? 21.178 -6.550 22.499 1.00 74.44 97 ILE A O 1
ATOM 719 N N . LYS A 1 98 ? 21.746 -6.036 24.605 1.00 67.69 98 LYS A N 1
ATOM 720 C CA . LYS A 1 98 ? 21.534 -4.582 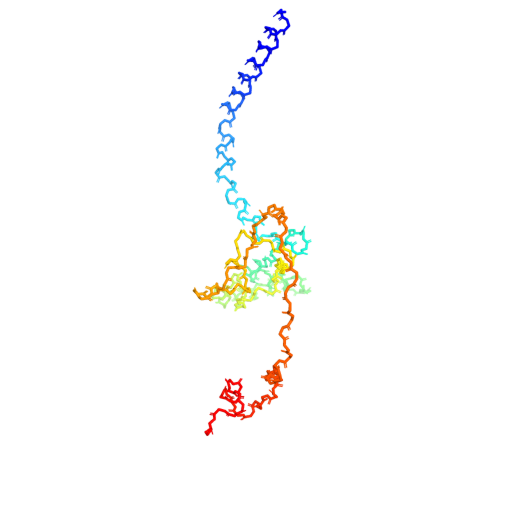24.452 1.00 67.69 98 LYS A CA 1
ATOM 721 C C . LYS A 1 98 ? 22.345 -3.954 23.305 1.00 67.69 98 LYS A C 1
ATOM 723 O O . LYS A 1 98 ? 21.901 -2.956 22.755 1.00 67.69 98 LYS A O 1
ATOM 728 N N . ASN A 1 99 ? 23.475 -4.546 22.909 1.00 62.62 99 ASN A N 1
ATOM 729 C CA . ASN A 1 99 ? 24.303 -4.076 21.785 1.00 62.62 99 ASN A CA 1
ATOM 730 C C . ASN A 1 99 ? 24.148 -4.929 20.504 1.00 62.62 99 ASN A C 1
ATOM 732 O O . ASN A 1 99 ? 24.805 -4.690 19.496 1.00 62.62 99 ASN A O 1
ATOM 736 N N . ARG A 1 100 ? 23.290 -5.958 20.532 1.00 66.25 100 ARG A N 1
ATOM 737 C CA . ARG A 1 100 ? 23.058 -6.883 19.409 1.00 66.25 100 ARG A CA 1
ATOM 738 C C . ARG A 1 100 ? 21.571 -7.035 19.081 1.00 66.25 100 ARG A C 1
ATOM 740 O O . ARG A 1 100 ? 21.164 -8.038 18.503 1.00 66.25 100 ARG A O 1
ATOM 747 N N . GLN A 1 101 ? 20.759 -6.046 19.453 1.00 64.81 101 GLN A N 1
ATOM 748 C CA . GLN A 1 101 ? 19.370 -5.972 19.013 1.00 64.81 101 GLN A CA 1
ATOM 749 C C . GLN A 1 101 ? 19.373 -5.702 17.513 1.00 64.81 101 GLN A C 1
ATOM 751 O O . GLN A 1 101 ? 19.714 -4.612 17.060 1.00 64.81 101 GLN A O 1
ATOM 756 N N . VAL A 1 102 ? 19.046 -6.728 16.741 1.00 63.06 102 VAL A N 1
ATOM 757 C CA . VAL A 1 102 ? 18.848 -6.605 15.304 1.00 63.06 102 VAL A CA 1
ATOM 758 C C . VAL A 1 102 ? 17.342 -6.519 15.083 1.00 63.06 102 VAL A C 1
ATOM 760 O O . VAL A 1 102 ? 16.621 -7.457 15.399 1.00 63.06 102 VAL A O 1
ATOM 763 N N . ASN A 1 103 ? 16.840 -5.377 14.603 1.00 59.25 103 ASN A N 1
ATOM 764 C CA . ASN A 1 103 ? 15.410 -5.234 14.272 1.00 59.25 103 ASN A CA 1
ATOM 765 C C . ASN A 1 103 ? 14.986 -6.214 13.170 1.00 59.25 103 ASN A C 1
ATOM 767 O O . ASN A 1 103 ? 13.829 -6.614 13.092 1.00 59.25 103 ASN A O 1
ATOM 771 N N . PHE A 1 104 ? 15.947 -6.616 12.345 1.00 59.81 104 PHE A N 1
ATOM 772 C CA . PHE A 1 104 ? 15.784 -7.596 11.293 1.00 59.81 104 PHE A CA 1
ATOM 773 C C . PHE A 1 104 ? 16.985 -8.547 11.342 1.00 59.81 104 PHE A C 1
ATOM 775 O O . PHE A 1 104 ? 18.109 -8.058 11.498 1.00 59.81 104 PHE A O 1
ATOM 782 N N . PRO A 1 105 ? 16.803 -9.877 11.247 1.00 65.88 105 PRO A N 1
ATOM 783 C CA . PRO A 1 105 ? 17.922 -10.798 11.072 1.00 65.88 105 PRO A CA 1
ATOM 784 C C . PRO A 1 105 ? 18.846 -10.299 9.946 1.00 65.88 105 PRO A C 1
ATOM 786 O O . P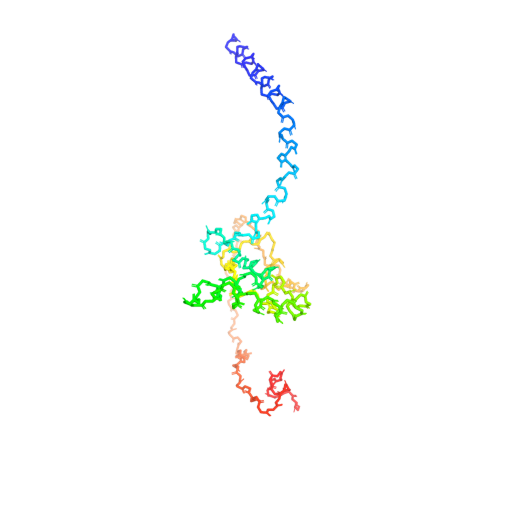RO A 1 105 ? 18.338 -9.847 8.923 1.00 65.88 105 PRO A O 1
ATOM 789 N N . PRO A 1 106 ? 20.183 -10.373 10.083 1.00 57.78 106 PRO A N 1
ATOM 790 C CA . PRO A 1 106 ? 21.137 -9.859 9.089 1.00 57.78 106 PRO A CA 1
ATOM 791 C C . PRO A 1 106 ? 21.189 -10.696 7.798 1.00 57.78 106 PRO A C 1
ATOM 793 O O . PRO A 1 106 ? 22.164 -10.650 7.055 1.00 57.78 106 PRO A O 1
ATOM 796 N N . LEU A 1 107 ? 20.146 -11.475 7.537 1.00 66.00 107 LEU A N 1
ATOM 797 C CA . LEU A 1 107 ? 19.873 -12.067 6.248 1.00 66.00 107 LEU A CA 1
ATOM 798 C C . LEU A 1 107 ? 19.151 -10.962 5.481 1.00 66.00 107 LEU A C 1
ATOM 800 O O . LEU A 1 107 ? 17.951 -10.768 5.659 1.00 66.00 107 LEU A O 1
ATOM 804 N N . GLY A 1 108 ? 19.877 -10.191 4.668 1.00 59.97 108 GLY A N 1
ATOM 805 C CA . GLY A 1 108 ? 19.302 -9.215 3.723 1.00 59.97 108 GLY A CA 1
ATOM 806 C C . GLY A 1 108 ? 18.476 -9.881 2.614 1.00 59.97 108 GLY A C 1
ATOM 807 O O . GLY A 1 108 ? 18.407 -9.388 1.494 1.00 59.97 108 GLY A O 1
ATOM 808 N N . GLU A 1 109 ? 17.904 -11.038 2.922 1.00 64.88 109 GLU A N 1
ATOM 809 C CA . GLU A 1 109 ? 17.187 -11.937 2.054 1.00 64.88 109 GLU A CA 1
ATOM 810 C C . GLU A 1 109 ? 15.711 -11.796 2.389 1.00 64.88 109 GLU A C 1
ATOM 812 O O . GLU A 1 109 ? 15.270 -12.016 3.520 1.00 64.88 109 GLU A O 1
ATOM 817 N N . ASN A 1 110 ? 14.926 -11.433 1.385 1.00 62.88 110 ASN A N 1
ATOM 818 C CA . ASN A 1 110 ? 13.490 -11.564 1.485 1.00 62.88 110 ASN A CA 1
ATOM 819 C C . ASN A 1 110 ? 13.144 -13.033 1.212 1.00 62.88 110 ASN A C 1
ATOM 821 O O . ASN A 1 110 ? 12.937 -13.425 0.066 1.00 62.88 110 ASN A O 1
ATOM 825 N N . LEU A 1 111 ? 13.120 -13.855 2.269 1.00 62.62 111 LEU A N 1
ATOM 826 C CA . LEU A 1 111 ? 12.772 -15.282 2.168 1.00 62.62 111 LEU A CA 1
ATOM 827 C C . LEU A 1 111 ? 11.364 -15.515 1.592 1.00 62.62 111 LEU A C 1
ATOM 829 O O . LEU A 1 111 ? 11.044 -16.625 1.177 1.00 62.62 111 LEU A O 1
ATOM 833 N N . PHE A 1 112 ? 10.535 -14.470 1.551 1.00 63.44 112 PHE A N 1
ATOM 834 C CA . PHE A 1 112 ? 9.184 -14.493 1.016 1.00 63.44 112 PHE A CA 1
ATOM 835 C C . PHE A 1 112 ? 9.039 -13.423 -0.071 1.00 63.44 112 PHE A C 1
ATOM 837 O O . PHE A 1 112 ? 8.344 -12.421 0.096 1.00 63.44 112 PHE A O 1
ATOM 844 N N . VAL A 1 113 ? 9.707 -13.633 -1.206 1.00 62.75 113 VAL A N 1
ATOM 845 C CA . VAL A 1 113 ? 9.429 -12.857 -2.418 1.00 62.75 113 VAL A CA 1
ATOM 846 C C . VAL A 1 113 ? 8.103 -13.296 -3.026 1.00 62.75 113 VAL A C 1
ATOM 848 O O . VAL A 1 113 ? 7.849 -14.479 -3.251 1.00 62.75 113 VAL A O 1
ATOM 851 N N . GLY A 1 114 ? 7.245 -12.315 -3.273 1.00 63.53 114 GLY A N 1
ATOM 852 C CA . GLY A 1 114 ? 5.988 -12.525 -3.961 1.00 63.53 114 GLY A CA 1
ATOM 853 C C . GLY A 1 114 ? 6.148 -12.855 -5.432 1.00 63.53 114 GLY A C 1
ATOM 854 O O . GLY A 1 114 ? 7.124 -12.452 -6.062 1.00 63.53 114 GLY A O 1
ATOM 855 N N . ALA A 1 115 ? 5.168 -13.556 -5.997 1.00 63.41 115 ALA A N 1
ATOM 856 C CA . ALA A 1 115 ? 5.149 -13.815 -7.427 1.00 63.41 115 ALA A CA 1
ATOM 857 C C . ALA A 1 115 ? 4.886 -12.503 -8.192 1.00 63.41 115 ALA A C 1
ATOM 859 O O . ALA A 1 115 ? 3.804 -11.916 -8.100 1.00 63.41 115 ALA A O 1
ATOM 860 N N . ALA A 1 116 ? 5.889 -12.046 -8.948 1.00 71.75 116 ALA A N 1
ATOM 861 C CA . ALA A 1 116 ? 5.733 -10.973 -9.926 1.00 71.75 116 ALA A CA 1
ATOM 862 C C . ALA A 1 116 ? 4.858 -11.437 -11.104 1.00 71.75 116 ALA A C 1
ATOM 864 O O . ALA A 1 116 ? 4.660 -12.636 -11.302 1.00 71.75 116 ALA A O 1
ATOM 865 N N . ALA A 1 117 ? 4.332 -10.489 -11.884 1.00 76.56 117 ALA A N 1
ATOM 866 C CA . ALA A 1 117 ? 3.519 -10.799 -13.058 1.00 76.56 117 ALA A CA 1
ATOM 867 C C . ALA A 1 117 ? 4.313 -11.679 -14.030 1.00 76.56 117 ALA A C 1
ATOM 869 O O . ALA A 1 117 ? 5.504 -11.438 -14.263 1.00 76.56 117 ALA A O 1
ATOM 870 N N . ARG A 1 118 ? 3.667 -12.704 -14.594 1.00 80.69 118 ARG A N 1
ATOM 871 C CA . ARG A 1 118 ? 4.332 -13.556 -15.584 1.00 80.69 118 ARG A CA 1
ATOM 872 C C . ARG A 1 118 ? 4.545 -12.764 -16.881 1.00 80.69 118 ARG A C 1
ATOM 874 O O . ARG A 1 118 ? 3.724 -11.904 -17.192 1.00 80.69 118 ARG A O 1
ATOM 881 N N . PRO A 1 119 ? 5.581 -13.058 -17.688 1.00 79.75 119 PRO A N 1
ATOM 882 C CA . PRO A 1 119 ? 5.817 -12.336 -18.943 1.00 79.75 119 PRO A CA 1
ATOM 883 C C . PRO A 1 119 ? 4.615 -12.329 -19.901 1.00 79.75 119 PRO A C 1
ATOM 885 O O . PRO A 1 119 ? 4.407 -11.361 -20.620 1.00 79.75 119 PRO A O 1
ATOM 888 N N . ASN A 1 120 ? 3.784 -13.377 -19.877 1.00 78.50 120 ASN A N 1
ATOM 889 C CA . ASN A 1 120 ? 2.557 -13.485 -20.675 1.00 78.50 120 ASN A CA 1
ATOM 890 C C . ASN A 1 120 ? 1.345 -12.727 -20.089 1.00 78.50 120 ASN A C 1
ATOM 892 O O . ASN A 1 120 ? 0.270 -12.756 -20.681 1.00 78.50 120 ASN A O 1
ATOM 896 N N . GLU A 1 121 ? 1.497 -12.094 -18.926 1.00 80.12 121 GLU A N 1
ATOM 897 C CA . GLU A 1 121 ? 0.490 -11.256 -18.255 1.00 80.12 121 GLU A CA 1
ATOM 898 C C . GLU A 1 121 ? 0.880 -9.767 -18.288 1.00 80.12 121 GLU A C 1
ATOM 900 O O . GLU A 1 121 ? 0.152 -8.919 -17.775 1.00 80.12 121 GLU A O 1
ATOM 905 N N . LEU A 1 122 ? 2.024 -9.439 -18.900 1.00 81.38 122 LEU A N 1
ATOM 906 C CA . LEU A 1 122 ? 2.519 -8.079 -19.066 1.00 81.38 122 LEU A CA 1
ATOM 907 C C . LEU A 1 122 ? 2.182 -7.569 -20.467 1.00 81.38 122 LEU A C 1
ATOM 909 O O . LEU A 1 122 ? 2.671 -8.083 -21.471 1.00 81.38 122 LEU A O 1
ATOM 913 N N . THR A 1 123 ? 1.355 -6.528 -20.525 1.00 84.31 123 THR A N 1
ATOM 914 C CA . THR A 1 123 ? 1.182 -5.719 -21.736 1.00 84.31 123 THR A CA 1
ATOM 915 C C . THR A 1 123 ? 2.013 -4.458 -21.576 1.00 84.31 123 THR A C 1
ATOM 917 O O . THR A 1 123 ? 1.817 -3.706 -20.622 1.00 84.31 123 THR A O 1
ATOM 920 N N . TYR A 1 124 ? 2.955 -4.250 -22.487 1.00 83.69 124 TYR A N 1
ATOM 921 C CA . TYR A 1 124 ? 3.818 -3.076 -22.489 1.00 83.69 124 TYR A CA 1
ATOM 922 C C . TYR A 1 124 ? 3.154 -1.953 -23.284 1.00 83.69 124 TYR A C 1
ATOM 924 O O . TYR A 1 124 ? 2.513 -2.210 -24.301 1.00 83.69 124 TYR A O 1
ATOM 932 N N . SER A 1 125 ? 3.285 -0.719 -22.802 1.00 88.75 125 SER A N 1
ATOM 933 C CA . SER A 1 125 ? 2.768 0.473 -23.480 1.00 88.75 125 SER A CA 1
ATOM 934 C C . SER A 1 125 ? 3.517 0.762 -24.778 1.00 88.75 125 SER A C 1
ATOM 936 O O . SER A 1 125 ? 2.906 1.150 -25.769 1.00 88.75 125 SER A O 1
ATOM 938 N N . GLU A 1 126 ? 4.827 0.521 -24.790 1.00 89.94 126 GLU A N 1
ATOM 939 C CA . GLU A 1 126 ? 5.674 0.661 -25.965 1.00 89.94 126 GLU A CA 1
ATOM 940 C C . GLU A 1 126 ? 6.569 -0.572 -26.139 1.00 89.94 126 GLU A C 1
ATOM 942 O O . GLU A 1 126 ? 7.029 -1.170 -25.161 1.00 89.94 126 GLU A O 1
ATOM 947 N N . ASP A 1 127 ? 6.871 -0.922 -27.391 1.00 84.81 127 ASP A N 1
ATOM 948 C CA . ASP A 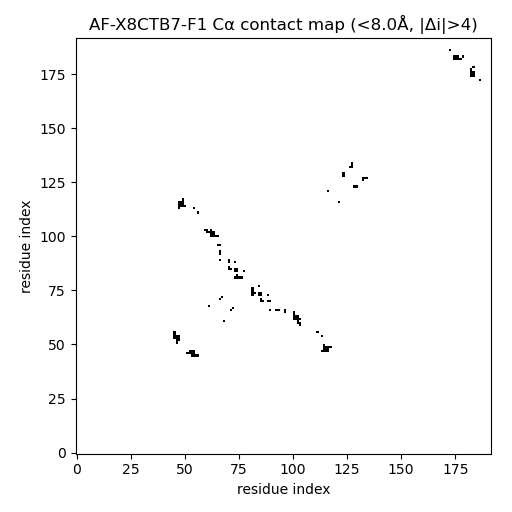1 127 ? 7.670 -2.112 -27.709 1.00 84.81 127 ASP A CA 1
ATOM 949 C C . ASP A 1 127 ? 9.085 -2.063 -27.125 1.00 84.81 127 ASP A C 1
ATOM 951 O O . ASP A 1 127 ? 9.641 -3.102 -26.785 1.00 84.81 127 ASP A O 1
ATOM 955 N N . TRP A 1 128 ? 9.651 -0.870 -26.926 1.00 87.31 128 TRP A N 1
ATOM 956 C CA . TRP A 1 128 ? 10.992 -0.704 -26.361 1.00 87.31 128 TRP A CA 1
ATOM 957 C C . TRP A 1 128 ? 11.092 -0.997 -24.858 1.00 87.31 128 TRP A C 1
ATOM 959 O O . TRP A 1 128 ? 12.203 -1.134 -24.347 1.00 87.31 128 TRP A O 1
ATOM 969 N N . LEU A 1 129 ? 9.966 -1.123 -24.142 1.00 88.75 129 LEU A N 1
ATOM 970 C CA . LEU A 1 129 ? 9.962 -1.566 -22.740 1.00 88.75 129 LEU A CA 1
ATOM 971 C C . LEU A 1 129 ? 10.037 -3.092 -22.620 1.00 88.75 129 LEU A C 1
ATOM 973 O O . LEU A 1 129 ? 10.252 -3.609 -21.518 1.00 88.75 129 LEU A O 1
ATOM 977 N N . ARG A 1 130 ? 9.814 -3.824 -23.718 1.00 88.88 130 ARG A N 1
ATOM 978 C CA . ARG A 1 130 ? 9.811 -5.283 -23.690 1.00 88.88 130 ARG A CA 1
ATOM 979 C C . ARG A 1 130 ? 11.245 -5.793 -23.476 1.00 88.88 130 ARG A C 1
ATOM 981 O O . ARG A 1 130 ? 12.165 -5.295 -24.122 1.00 88.88 130 ARG A O 1
ATOM 988 N N . PRO A 1 131 ? 11.472 -6.787 -22.598 1.00 84.94 131 PRO A N 1
ATOM 989 C CA . PRO A 1 131 ? 12.811 -7.324 -22.340 1.00 84.94 131 PRO A CA 1
ATOM 990 C C . PRO A 1 131 ? 13.494 -7.915 -23.580 1.00 84.94 131 PRO A C 1
ATOM 992 O O . PRO A 1 131 ? 14.718 -7.985 -23.635 1.00 84.94 131 PRO A O 1
ATOM 995 N N . ASP A 1 132 ? 12.702 -8.359 -24.553 1.00 85.50 132 ASP A N 1
ATOM 996 C CA . ASP A 1 132 ? 13.112 -8.935 -25.831 1.00 85.50 132 ASP A CA 1
ATOM 997 C C . ASP A 1 132 ? 13.192 -7.904 -26.972 1.00 85.50 132 ASP A C 1
ATOM 999 O O . ASP A 1 132 ? 13.370 -8.281 -28.130 1.00 85.50 132 ASP A O 1
ATOM 1003 N N . TYR A 1 133 ? 13.085 -6.604 -26.672 1.00 88.31 133 TYR A N 1
ATOM 1004 C CA . TYR A 1 133 ? 13.151 -5.561 -27.689 1.00 88.31 133 TYR A CA 1
ATOM 1005 C C . TYR A 1 133 ? 14.518 -5.507 -28.377 1.00 88.31 133 TYR A C 1
ATOM 1007 O O . TYR A 1 133 ? 15.556 -5.287 -27.749 1.00 88.31 133 TYR A O 1
ATOM 1015 N N . VAL A 1 134 ? 14.494 -5.620 -29.703 1.00 87.38 134 VAL A N 1
ATOM 1016 C CA . VAL A 1 134 ? 15.645 -5.370 -30.568 1.00 87.38 134 VAL A CA 1
ATOM 1017 C C . VAL A 1 134 ? 15.390 -4.062 -31.318 1.00 87.38 134 VAL A C 1
ATOM 1019 O O . VAL A 1 134 ? 14.422 -3.989 -32.077 1.00 87.38 134 VAL A O 1
ATOM 1022 N N . PRO A 1 135 ? 16.232 -3.025 -31.142 1.00 86.44 135 PRO A N 1
ATOM 1023 C CA . PRO A 1 135 ? 16.090 -1.788 -31.893 1.00 86.44 135 PRO A CA 1
ATOM 1024 C C . PRO A 1 135 ? 16.160 -2.052 -33.405 1.00 86.44 135 PRO A C 1
ATOM 1026 O O . PRO A 1 135 ? 17.041 -2.803 -33.847 1.00 86.44 135 PRO A O 1
ATOM 1029 N N . PRO A 1 136 ? 15.282 -1.434 -34.218 1.00 81.75 136 PRO A N 1
ATOM 1030 C CA . PRO A 1 136 ? 15.382 -1.541 -35.664 1.00 81.75 136 PRO A CA 1
ATOM 1031 C C . PRO A 1 136 ? 16.735 -0.987 -36.112 1.00 81.75 136 PRO A C 1
ATOM 1033 O O . PRO A 1 136 ? 17.130 0.120 -35.737 1.00 81.75 136 PRO A O 1
ATOM 1036 N N . HIS A 1 137 ? 17.464 -1.775 -36.902 1.00 78.12 137 HIS A N 1
ATOM 1037 C CA . HIS A 1 137 ? 18.705 -1.303 -37.501 1.00 78.12 137 HIS A CA 1
ATOM 1038 C C . HIS A 1 137 ? 18.356 -0.255 -38.564 1.00 78.12 137 HIS A C 1
ATOM 1040 O O . HIS A 1 137 ? 17.350 -0.434 -39.258 1.00 78.12 137 HIS A O 1
ATOM 1046 N N . PRO A 1 138 ? 19.170 0.801 -38.727 1.00 77.50 138 PRO A N 1
ATOM 1047 C CA . PRO A 1 138 ? 18.902 1.881 -39.679 1.00 77.50 138 PRO A CA 1
ATOM 1048 C C . PRO A 1 138 ? 18.727 1.402 -41.133 1.00 77.50 138 PRO A C 1
ATOM 1050 O O . PRO A 1 138 ? 18.110 2.110 -41.920 1.00 77.50 138 PRO A O 1
ATOM 1053 N N . ASP A 1 139 ? 19.179 0.186 -41.457 1.00 68.00 139 ASP A N 1
ATOM 1054 C CA . ASP A 1 139 ? 19.071 -0.432 -42.784 1.00 68.00 139 ASP A CA 1
ATOM 1055 C C . ASP A 1 139 ? 17.975 -1.518 -42.888 1.00 68.00 139 ASP A C 1
ATOM 1057 O O . ASP A 1 139 ? 17.950 -2.297 -43.842 1.00 68.00 139 ASP A O 1
ATOM 1061 N N . SER A 1 140 ? 17.061 -1.605 -41.913 1.00 61.44 140 SER A N 1
ATOM 1062 C CA . SER A 1 140 ? 15.955 -2.575 -41.956 1.00 61.44 140 SER A CA 1
ATOM 1063 C C . SER A 1 140 ? 14.864 -2.084 -42.921 1.00 61.44 140 SER A C 1
ATOM 1065 O O . SER A 1 140 ? 14.377 -0.962 -42.748 1.00 61.44 140 SER A O 1
ATOM 1067 N N . PRO A 1 141 ? 14.438 -2.879 -43.923 1.00 62.19 141 PRO A N 1
ATOM 1068 C CA . PRO A 1 141 ? 13.329 -2.494 -44.790 1.00 62.19 141 PRO A CA 1
ATOM 1069 C C . PRO A 1 141 ? 12.045 -2.341 -43.955 1.00 62.19 141 PRO A C 1
ATOM 1071 O O . PRO A 1 141 ? 11.832 -3.119 -43.023 1.00 62.19 141 PRO A O 1
ATOM 1074 N N . PRO A 1 142 ? 11.181 -1.356 -44.257 1.00 57.94 142 PRO A N 1
ATOM 1075 C CA . PRO A 1 142 ? 10.000 -1.088 -43.449 1.00 57.94 142 PRO A CA 1
ATOM 1076 C C . PRO A 1 142 ? 9.031 -2.274 -43.508 1.00 57.94 142 PRO A C 1
ATOM 1078 O O . PRO A 1 142 ? 8.402 -2.529 -44.535 1.00 57.94 142 PRO A O 1
ATOM 1081 N N . THR A 1 143 ? 8.878 -2.992 -42.396 1.00 56.38 143 THR A N 1
ATOM 1082 C CA . THR A 1 143 ? 7.743 -3.892 -42.176 1.00 56.38 143 THR A CA 1
ATOM 1083 C C . THR A 1 143 ? 6.551 -3.035 -41.775 1.00 56.38 143 THR A C 1
ATOM 1085 O O . THR A 1 143 ? 6.486 -2.512 -40.665 1.00 56.38 143 THR A O 1
ATOM 1088 N N . GLY A 1 144 ? 5.656 -2.804 -42.733 1.00 45.22 144 GLY A N 1
ATOM 1089 C CA . GLY A 1 144 ? 4.471 -1.984 -42.542 1.00 45.22 144 GLY A CA 1
ATOM 1090 C C . GLY A 1 144 ? 3.399 -2.702 -41.729 1.00 45.22 144 GLY A C 1
ATOM 1091 O O . GLY A 1 144 ? 2.644 -3.487 -42.290 1.00 45.22 144 GLY A O 1
ATOM 1092 N N . ASP A 1 145 ? 3.265 -2.344 -40.455 1.00 53.03 145 ASP A N 1
ATOM 1093 C CA . ASP A 1 145 ? 2.009 -2.497 -39.718 1.00 53.03 145 ASP A CA 1
ATOM 1094 C C . ASP A 1 145 ? 1.191 -1.216 -39.897 1.00 53.03 145 ASP A C 1
ATOM 1096 O O . ASP A 1 145 ? 1.201 -0.283 -39.097 1.00 53.03 145 ASP A O 1
ATOM 1100 N N . GLY A 1 146 ? 0.522 -1.145 -41.043 1.00 43.00 146 GLY A N 1
ATOM 1101 C CA . GLY A 1 146 ? -0.340 -0.036 -41.417 1.00 43.00 146 GLY A CA 1
ATOM 1102 C C . GLY A 1 146 ? -1.286 -0.491 -42.511 1.00 43.00 146 GLY A C 1
ATOM 1103 O O . GLY A 1 146 ? -0.910 -0.578 -43.675 1.00 43.00 146 GLY A O 1
ATOM 1104 N N . THR A 1 147 ? -2.514 -0.814 -42.117 1.00 47.38 147 THR A N 1
ATOM 1105 C CA . THR A 1 147 ? -3.64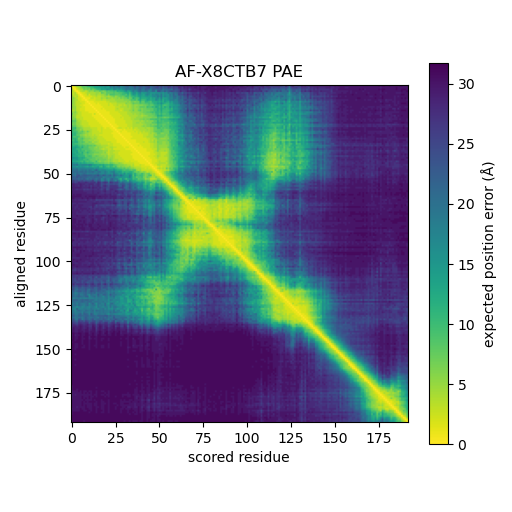3 -1.148 -42.990 1.00 47.38 147 THR A CA 1
ATOM 1106 C C . THR A 1 147 ? -3.716 -0.229 -44.215 1.00 47.38 147 THR A C 1
ATOM 1108 O O . THR A 1 147 ? -4.027 0.955 -44.076 1.00 47.38 147 THR A O 1
ATOM 1111 N N . ALA A 1 148 ? -3.497 -0.780 -45.412 1.00 38.66 148 ALA A N 1
ATOM 1112 C CA . ALA A 1 148 ? -3.763 -0.115 -46.686 1.00 38.66 148 ALA A CA 1
ATOM 1113 C C . ALA A 1 148 ? -4.862 -0.879 -47.463 1.00 38.66 148 ALA A C 1
ATOM 1115 O O . ALA A 1 148 ? -4.847 -2.113 -47.476 1.00 38.66 148 ALA A O 1
ATOM 1116 N N . PRO A 1 149 ? -5.839 -0.184 -48.081 1.00 38.72 149 PRO A N 1
ATOM 1117 C CA . PRO A 1 149 ? -6.960 -0.806 -48.795 1.00 38.72 149 PRO A CA 1
ATOM 1118 C C . PRO A 1 149 ? -6.502 -1.516 -50.084 1.00 38.72 149 PRO A C 1
ATOM 1120 O O . PRO A 1 149 ? -5.452 -1.167 -50.629 1.00 38.72 149 PRO A O 1
ATOM 1123 N N . PRO A 1 150 ? -7.265 -2.500 -50.608 1.00 41.72 150 PRO A N 1
ATOM 1124 C CA . PRO A 1 150 ? -6.784 -3.348 -51.687 1.00 41.72 150 PRO A CA 1
ATOM 1125 C C . PRO A 1 150 ? -6.766 -2.556 -52.998 1.00 41.72 150 PRO A C 1
ATOM 1127 O O . PRO A 1 150 ? -7.813 -2.238 -53.562 1.00 41.72 150 PRO A O 1
ATOM 1130 N N . ALA A 1 151 ? -5.574 -2.239 -53.499 1.00 37.03 151 ALA A N 1
ATOM 1131 C CA . ALA A 1 151 ? -5.413 -1.777 -54.868 1.00 37.03 151 ALA A CA 1
ATOM 1132 C C . ALA A 1 151 ? -5.412 -2.997 -55.796 1.00 37.03 151 ALA A C 1
ATOM 1134 O O . ALA A 1 151 ? -4.556 -3.878 -55.718 1.00 37.03 151 ALA A O 1
ATOM 1135 N N . ALA A 1 152 ? -6.433 -3.052 -56.644 1.00 38.41 152 ALA A N 1
ATOM 1136 C CA . ALA A 1 152 ? -6.617 -4.056 -57.669 1.00 38.41 152 ALA A CA 1
ATOM 1137 C C . ALA A 1 152 ? -5.478 -4.039 -58.706 1.00 38.41 152 ALA A C 1
ATOM 1139 O O . ALA A 1 152 ? -5.120 -2.985 -59.221 1.00 38.41 152 ALA A O 1
ATOM 1140 N N . GLY A 1 153 ? -5.015 -5.237 -59.075 1.00 39.12 153 GLY A N 1
ATOM 1141 C CA . GLY A 1 153 ? -4.431 -5.527 -60.386 1.00 39.12 153 GLY A CA 1
ATOM 1142 C C . GLY A 1 153 ? -2.930 -5.277 -60.553 1.00 39.12 153 GLY A C 1
ATOM 1143 O O . GLY A 1 153 ? -2.531 -4.224 -61.032 1.00 39.12 153 GLY A O 1
ATOM 1144 N N . ALA A 1 154 ? -2.118 -6.313 -60.322 1.00 32.81 154 ALA A N 1
ATOM 1145 C CA . ALA A 1 154 ? -0.907 -6.580 -61.104 1.00 32.81 154 ALA A CA 1
ATOM 1146 C C . ALA A 1 154 ? -0.558 -8.081 -61.031 1.00 32.81 154 ALA A C 1
ATOM 1148 O O . ALA A 1 154 ? -0.712 -8.727 -60.001 1.00 32.81 154 ALA A O 1
ATOM 1149 N N . THR A 1 155 ? -0.178 -8.628 -62.180 1.00 29.86 155 THR A N 1
ATOM 1150 C CA . THR A 1 155 ? -0.066 -10.040 -62.589 1.00 29.86 155 THR A CA 1
ATOM 1151 C C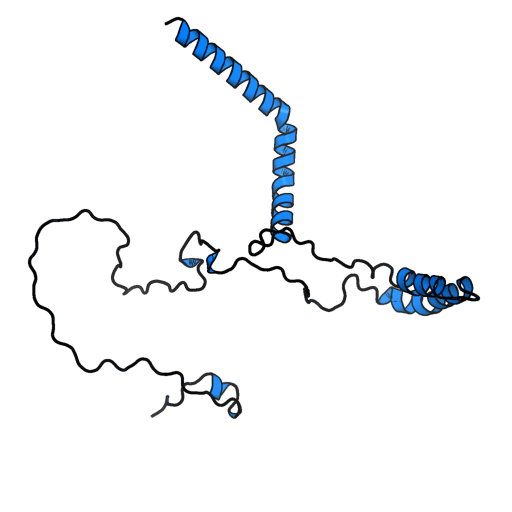 . THR A 1 155 ? 1.053 -10.850 -61.910 1.00 29.86 155 THR A C 1
ATOM 1153 O O . THR A 1 155 ? 2.019 -10.256 -61.438 1.00 29.86 155 THR A O 1
ATOM 1156 N N . PRO A 1 156 ? 0.986 -12.201 -61.909 1.00 40.84 156 PRO A N 1
ATOM 1157 C CA . PRO A 1 156 ? 2.006 -13.045 -61.288 1.00 40.84 156 PRO A CA 1
ATOM 1158 C C . PRO A 1 156 ? 3.264 -13.103 -62.164 1.00 40.84 156 PRO A C 1
ATOM 1160 O O . PRO A 1 156 ? 3.196 -13.539 -63.311 1.00 40.84 156 PRO A O 1
ATOM 1163 N N . ALA A 1 157 ? 4.406 -12.678 -61.625 1.00 34.03 157 ALA A N 1
ATOM 1164 C CA . ALA A 1 157 ? 5.708 -12.843 -62.261 1.00 34.03 157 ALA A CA 1
ATOM 1165 C C . ALA A 1 157 ? 6.627 -13.684 -61.362 1.00 34.03 157 ALA A C 1
ATOM 1167 O O . ALA A 1 157 ? 7.023 -13.248 -60.287 1.00 34.03 157 ALA A O 1
ATOM 1168 N N . GLU A 1 158 ? 6.871 -14.903 -61.847 1.00 33.84 158 GLU A N 1
ATOM 1169 C CA . GLU A 1 158 ? 8.055 -15.763 -61.725 1.00 33.84 158 GLU A CA 1
ATOM 1170 C C . GLU A 1 158 ? 8.791 -15.874 -60.370 1.00 33.84 158 GLU A C 1
ATOM 1172 O O . GLU A 1 158 ? 9.439 -14.948 -59.887 1.00 33.84 158 GLU A O 1
ATOM 1177 N N . ALA A 1 159 ? 8.784 -17.088 -59.810 1.00 40.16 159 ALA A N 1
ATOM 1178 C CA . ALA A 1 159 ? 9.639 -17.490 -58.697 1.00 40.16 159 ALA A CA 1
ATOM 1179 C C . ALA A 1 159 ? 11.126 -17.559 -59.121 1.00 40.16 159 ALA A C 1
ATOM 1181 O O . ALA A 1 159 ? 11.424 -18.185 -60.142 1.00 40.16 159 ALA A O 1
ATOM 1182 N N . PRO A 1 160 ? 12.081 -17.015 -58.339 1.00 39.78 160 PRO A N 1
ATOM 1183 C CA . PRO A 1 160 ? 13.500 -17.302 -58.534 1.00 39.78 160 PRO A CA 1
ATOM 1184 C C . PRO A 1 160 ? 13.833 -18.742 -58.080 1.00 39.78 160 PRO A C 1
ATOM 1186 O O . PRO A 1 160 ? 13.200 -19.248 -57.150 1.00 39.78 160 PRO A O 1
ATOM 1189 N N . PRO A 1 161 ? 14.817 -19.420 -58.704 1.00 44.75 161 PRO A N 1
ATOM 1190 C CA . PRO A 1 161 ? 15.211 -20.790 -58.362 1.00 44.75 161 PRO A CA 1
ATOM 1191 C C . PRO A 1 161 ? 15.858 -20.872 -56.965 1.00 44.75 161 PRO A C 1
ATOM 1193 O O . PRO A 1 161 ? 16.341 -19.858 -56.455 1.00 44.75 161 PRO A O 1
ATOM 1196 N N . PRO A 1 162 ? 15.907 -22.064 -56.334 1.00 39.62 162 PRO A N 1
ATOM 1197 C CA . PRO A 1 162 ? 16.506 -22.212 -55.015 1.00 39.62 162 PRO A CA 1
ATOM 1198 C C . PRO A 1 162 ? 18.015 -21.977 -55.121 1.00 39.62 162 PRO A C 1
ATOM 1200 O O . PRO A 1 162 ? 18.727 -22.736 -55.779 1.00 39.62 162 PRO A O 1
ATOM 1203 N N . ALA A 1 163 ? 18.511 -20.926 -54.471 1.00 39.84 163 ALA A N 1
ATOM 1204 C CA . ALA A 1 163 ? 19.930 -20.820 -54.181 1.00 39.84 163 ALA A CA 1
ATOM 1205 C C . ALA A 1 163 ? 20.272 -21.900 -53.145 1.00 39.84 163 ALA A C 1
ATOM 1207 O O . ALA A 1 163 ? 19.832 -21.850 -51.996 1.00 39.84 163 ALA A O 1
ATOM 1208 N N . ALA A 1 164 ? 21.010 -22.909 -53.600 1.00 50.66 164 ALA A N 1
ATOM 1209 C CA . ALA A 1 164 ? 21.806 -23.767 -52.743 1.00 50.66 164 ALA A CA 1
ATOM 1210 C C . ALA A 1 164 ? 22.832 -22.910 -51.973 1.00 50.66 164 ALA A C 1
ATOM 1212 O O . ALA A 1 164 ? 23.289 -21.890 -52.485 1.00 50.66 164 ALA A O 1
ATOM 1213 N N . ASP A 1 165 ? 23.171 -23.358 -50.764 1.00 51.03 165 ASP A N 1
ATOM 1214 C CA . ASP A 1 165 ? 24.144 -22.782 -49.823 1.00 51.03 165 ASP A CA 1
ATOM 1215 C C . ASP A 1 165 ? 23.695 -21.558 -49.002 1.00 51.03 165 ASP A C 1
ATOM 1217 O O . ASP A 1 165 ? 24.219 -20.453 -49.118 1.00 51.03 165 ASP A O 1
ATOM 1221 N N . ALA A 1 166 ? 22.794 -21.804 -48.045 1.00 42.50 166 ALA A N 1
ATOM 1222 C CA . ALA A 1 166 ? 22.776 -21.071 -46.778 1.00 42.50 166 ALA A CA 1
ATOM 1223 C C . ALA A 1 166 ? 23.368 -21.977 -45.676 1.00 42.50 166 ALA A C 1
ATOM 1225 O O . ALA A 1 166 ? 22.920 -23.122 -45.547 1.00 42.50 166 ALA A O 1
ATOM 1226 N N . PRO A 1 167 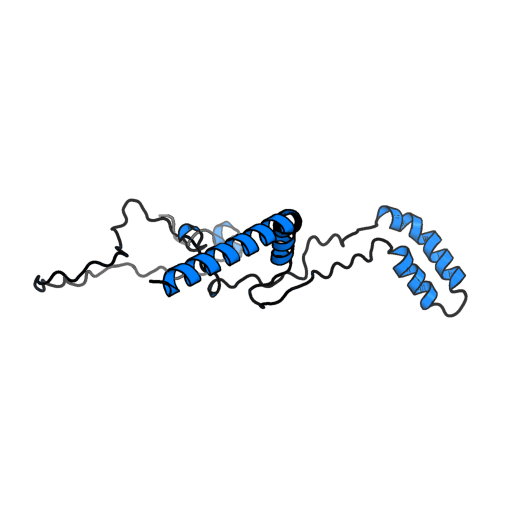? 24.358 -21.528 -44.878 1.00 47.16 167 PRO A N 1
ATOM 1227 C CA . PRO A 1 167 ? 24.869 -22.327 -43.771 1.00 47.16 167 PRO A CA 1
ATOM 1228 C C . PRO A 1 167 ? 23.768 -22.520 -42.723 1.00 47.16 167 PRO A C 1
ATOM 1230 O O . PRO A 1 167 ? 23.084 -21.574 -42.331 1.00 47.16 167 PRO A O 1
ATOM 1233 N N . ALA A 1 168 ? 23.587 -23.767 -42.287 1.00 53.34 168 ALA A N 1
ATOM 1234 C CA . ALA A 1 168 ? 22.649 -24.120 -41.229 1.00 53.34 168 ALA A CA 1
ATOM 1235 C C . ALA A 1 168 ? 22.954 -23.333 -39.935 1.00 53.34 168 ALA A C 1
ATOM 1237 O O . ALA A 1 168 ? 24.122 -23.038 -39.662 1.00 53.34 168 ALA A O 1
ATOM 1238 N N . PRO A 1 169 ? 21.940 -23.015 -39.109 1.00 47.12 169 PRO A N 1
ATOM 1239 C CA . PRO A 1 169 ? 22.167 -22.387 -37.813 1.00 47.12 169 PRO A CA 1
ATOM 1240 C C . PRO A 1 169 ? 23.094 -23.263 -36.960 1.00 47.12 169 PRO A C 1
ATOM 1242 O O . PRO A 1 169 ? 22.866 -24.466 -36.814 1.00 47.12 169 PRO A O 1
ATOM 1245 N N . ALA A 1 170 ? 24.154 -22.655 -36.421 1.00 60.16 170 ALA A N 1
ATOM 1246 C CA . ALA A 1 170 ? 25.155 -23.333 -35.609 1.00 60.16 170 ALA A CA 1
ATOM 1247 C C . ALA A 1 170 ? 24.493 -24.032 -34.410 1.00 60.16 170 ALA A C 1
ATOM 1249 O O . ALA A 1 170 ? 23.885 -23.385 -33.555 1.00 60.16 170 ALA A O 1
ATOM 1250 N N . GLN A 1 171 ? 24.607 -25.361 -34.342 1.00 56.09 171 GLN A N 1
ATOM 1251 C CA . GLN A 1 171 ? 24.225 -26.111 -33.150 1.00 56.09 171 GLN A CA 1
ATOM 1252 C C . GLN A 1 171 ? 25.140 -25.732 -31.982 1.00 56.09 171 GLN A C 1
ATOM 1254 O O . GLN A 1 171 ? 26.360 -25.658 -32.130 1.00 56.09 171 GLN A O 1
ATOM 1259 N N . ALA A 1 172 ? 24.540 -25.515 -30.810 1.00 54.16 172 ALA A N 1
ATOM 1260 C CA . ALA A 1 172 ? 25.260 -25.241 -29.575 1.00 54.16 172 ALA A CA 1
ATOM 1261 C C . ALA A 1 172 ? 26.202 -26.410 -29.242 1.00 54.16 172 ALA A C 1
ATOM 1263 O O . ALA A 1 172 ? 25.756 -27.510 -28.910 1.00 54.16 172 ALA A O 1
ATOM 1264 N N . ALA A 1 173 ? 27.508 -26.173 -29.353 1.00 62.31 173 ALA A N 1
ATOM 1265 C CA . ALA A 1 173 ? 28.523 -27.126 -28.934 1.00 62.31 173 ALA A CA 1
ATOM 1266 C C . ALA A 1 173 ? 28.678 -27.090 -27.399 1.00 62.31 173 ALA A C 1
ATOM 1268 O O . ALA A 1 173 ? 28.609 -26.012 -26.802 1.00 62.31 173 ALA A O 1
ATOM 1269 N N . PRO A 1 174 ? 28.890 -28.242 -26.742 1.00 62.34 174 PRO A N 1
ATOM 1270 C CA . PRO A 1 174 ? 29.075 -28.304 -25.296 1.00 62.34 174 PRO A CA 1
ATOM 1271 C C . PRO A 1 174 ? 30.376 -27.604 -24.872 1.00 62.34 174 PRO A C 1
ATOM 1273 O O . PRO A 1 174 ? 31.451 -27.905 -25.387 1.00 62.34 174 PRO A O 1
ATOM 1276 N N . THR A 1 175 ? 30.285 -26.690 -23.905 1.00 66.62 175 THR A N 1
ATOM 1277 C CA . THR A 1 175 ? 31.439 -25.997 -23.304 1.00 66.62 175 THR A CA 1
ATOM 1278 C C . THR A 1 175 ? 32.046 -26.819 -22.165 1.00 66.62 175 THR A C 1
ATOM 1280 O O . THR A 1 175 ? 31.306 -27.356 -21.337 1.00 66.62 175 THR A O 1
ATOM 1283 N N . ASN A 1 176 ? 33.379 -26.883 -22.072 1.00 70.94 176 ASN A N 1
ATOM 1284 C CA . ASN A 1 176 ? 34.080 -27.581 -20.990 1.00 70.94 176 ASN A CA 1
ATOM 1285 C C . ASN A 1 176 ? 34.396 -26.625 -19.814 1.00 70.94 176 ASN A C 1
ATOM 1287 O O . ASN A 1 176 ? 35.238 -25.738 -19.959 1.00 70.94 176 ASN A O 1
ATOM 1291 N N . PRO A 1 177 ? 33.799 -26.814 -18.623 1.00 63.16 177 PRO A N 1
ATOM 1292 C CA . PRO A 1 177 ? 34.019 -25.931 -17.476 1.00 63.16 177 PRO A CA 1
ATOM 1293 C C . PRO A 1 177 ? 35.431 -26.022 -16.868 1.00 63.16 177 PRO A C 1
ATOM 1295 O O . PRO A 1 177 ? 35.824 -25.128 -16.118 1.00 63.16 177 PRO A O 1
ATOM 1298 N N . ALA A 1 178 ? 36.221 -27.054 -17.192 1.00 73.44 178 ALA A N 1
ATOM 1299 C CA . ALA A 1 178 ? 37.600 -27.185 -16.709 1.00 73.44 178 ALA A CA 1
ATOM 1300 C C . ALA A 1 178 ? 38.564 -26.142 -17.315 1.00 73.44 178 ALA A C 1
ATOM 1302 O O . ALA A 1 178 ? 39.641 -25.915 -16.769 1.00 73.44 178 ALA A O 1
ATOM 1303 N N . GLU A 1 179 ? 38.175 -25.475 -18.405 1.00 73.06 179 GLU A N 1
ATOM 1304 C CA . GLU A 1 179 ? 38.968 -24.428 -19.070 1.00 73.06 179 GLU A CA 1
ATOM 1305 C C . GLU A 1 179 ? 38.728 -23.019 -18.490 1.00 73.06 179 GLU A C 1
ATOM 1307 O O . GLU A 1 179 ? 39.264 -22.018 -18.977 1.00 73.06 179 GLU A O 1
ATOM 1312 N N . GLY A 1 180 ? 37.934 -22.921 -17.419 1.00 70.44 180 GLY A N 1
ATOM 1313 C CA . GLY A 1 180 ? 37.620 -21.660 -16.757 1.00 70.44 180 GLY A CA 1
ATOM 1314 C C . GLY A 1 180 ? 36.766 -20.720 -17.617 1.00 70.44 180 GLY A C 1
ATOM 1315 O O . GLY A 1 180 ? 36.146 -21.115 -18.601 1.00 70.44 180 GLY A O 1
ATOM 1316 N N . LEU A 1 181 ? 36.713 -19.439 -17.233 1.00 70.25 181 LEU A N 1
ATOM 1317 C CA . LEU A 1 181 ? 35.781 -18.463 -17.821 1.00 70.25 181 LEU A CA 1
ATOM 1318 C C . LEU A 1 181 ? 35.963 -18.259 -19.335 1.00 70.25 181 LEU A C 1
ATOM 1320 O O . LEU A 1 181 ? 35.005 -17.937 -20.030 1.00 70.25 181 LEU A O 1
ATOM 1324 N N . ARG A 1 182 ? 37.182 -18.461 -19.854 1.00 67.12 182 ARG A N 1
ATOM 1325 C CA . ARG A 1 182 ? 37.465 -18.352 -21.292 1.00 67.12 182 ARG A CA 1
ATOM 1326 C C . ARG A 1 182 ? 36.832 -19.485 -22.103 1.00 67.12 182 ARG A C 1
ATOM 1328 O O . ARG A 1 182 ? 36.265 -19.194 -23.149 1.00 67.12 182 ARG A O 1
ATOM 1335 N N . GLY A 1 183 ? 36.853 -20.724 -21.606 1.00 69.00 183 GLY A N 1
ATOM 1336 C CA . GLY A 1 183 ? 36.225 -21.873 -22.278 1.00 69.00 183 GLY A CA 1
ATOM 1337 C C . GLY A 1 183 ? 34.691 -21.844 -22.271 1.00 69.00 183 GLY A C 1
ATOM 1338 O O . GLY A 1 183 ? 34.053 -22.547 -23.047 1.00 69.00 183 GLY A O 1
ATOM 1339 N N . MET A 1 184 ? 34.084 -21.002 -21.425 1.00 70.25 184 MET A N 1
ATOM 1340 C CA . MET A 1 184 ? 32.630 -20.794 -21.377 1.00 70.25 184 MET A CA 1
ATOM 1341 C C . MET A 1 184 ? 32.131 -19.656 -22.284 1.00 70.25 184 MET A C 1
ATOM 1343 O O . MET A 1 184 ? 30.934 -19.576 -22.533 1.00 70.25 184 MET A O 1
ATOM 1347 N N . MET A 1 185 ? 33.017 -18.774 -22.766 1.00 72.19 185 MET A N 1
ATOM 1348 C CA . MET A 1 185 ? 32.639 -17.530 -23.463 1.00 72.19 185 MET A CA 1
ATOM 1349 C C . MET A 1 185 ? 33.112 -17.450 -24.921 1.00 72.19 185 MET A C 1
ATOM 1351 O O . MET A 1 185 ? 32.804 -16.476 -25.605 1.00 72.19 185 MET A O 1
ATOM 1355 N N . MET A 1 186 ? 33.866 -18.437 -25.412 1.00 65.06 186 MET A N 1
ATOM 1356 C CA . MET A 1 186 ? 34.334 -18.480 -26.799 1.00 65.06 186 MET A CA 1
ATOM 1357 C C . MET A 1 186 ? 33.857 -19.761 -27.492 1.00 65.06 186 MET A C 1
ATOM 1359 O O . MET A 1 186 ? 34.119 -20.851 -26.984 1.00 65.06 186 MET A O 1
ATOM 1363 N N . PRO A 1 187 ? 33.196 -19.662 -28.661 1.00 57.66 187 PRO A N 1
ATOM 1364 C CA . PRO A 1 187 ? 32.940 -20.823 -29.503 1.00 57.66 187 PRO A CA 1
ATOM 1365 C C . PRO A 1 187 ? 34.276 -21.459 -29.923 1.00 57.66 187 PRO A C 1
ATOM 1367 O O . PRO A 1 187 ? 35.192 -20.730 -30.322 1.00 57.66 187 PRO A O 1
ATOM 1370 N N . PRO A 1 188 ? 34.424 -22.793 -29.868 1.00 58.09 188 PRO A N 1
ATOM 1371 C CA . PRO A 1 188 ? 35.633 -23.440 -30.358 1.00 58.09 188 PRO A CA 1
ATOM 1372 C C . PRO A 1 188 ? 35.719 -23.251 -31.880 1.00 58.09 188 PRO A C 1
ATOM 1374 O O . PRO A 1 188 ? 34.852 -23.722 -32.611 1.00 58.09 188 PRO A O 1
ATOM 1377 N N . GLY A 1 189 ? 36.750 -22.545 -32.360 1.00 59.78 189 GLY A N 1
ATOM 1378 C CA . GLY A 1 189 ? 37.033 -22.413 -33.800 1.00 59.78 189 GLY A CA 1
ATOM 1379 C C . GLY A 1 189 ? 37.426 -21.024 -34.317 1.00 59.78 189 GLY A C 1
ATOM 1380 O O . GLY A 1 189 ? 37.679 -20.882 -35.508 1.00 59.78 189 GLY A O 1
ATOM 1381 N N . GLY A 1 190 ? 37.514 -19.996 -33.470 1.00 49.19 190 GLY A N 1
ATOM 1382 C CA . GLY A 1 190 ? 37.929 -18.654 -33.897 1.00 49.19 190 GLY A CA 1
ATOM 1383 C C . GLY A 1 190 ? 39.446 -18.467 -33.973 1.00 49.19 190 GLY A C 1
ATOM 1384 O O . GLY A 1 190 ? 40.003 -17.763 -33.134 1.00 49.19 190 GLY A O 1
ATOM 1385 N N . GLY A 1 191 ? 40.113 -19.076 -34.956 1.00 46.22 191 GLY A N 1
ATOM 1386 C CA . GLY A 1 191 ? 41.500 -18.729 -35.277 1.00 46.22 191 GLY A CA 1
ATOM 1387 C C . GLY A 1 191 ? 42.239 -19.757 -36.124 1.00 46.22 191 GLY A C 1
ATOM 1388 O O . GLY A 1 191 ? 42.906 -20.615 -35.551 1.00 46.22 191 GLY A O 1
ATOM 1389 N N . GLN A 1 192 ? 42.139 -19.625 -37.452 1.00 35.62 192 GLN A N 1
ATOM 1390 C CA . GLN A 1 192 ? 43.248 -19.553 -38.420 1.00 35.62 192 GLN A CA 1
ATOM 1391 C C . GLN A 1 192 ? 42.763 -18.815 -39.670 1.00 35.62 192 GLN A C 1
ATOM 1393 O O . GLN A 1 192 ? 41.602 -19.058 -40.065 1.00 35.62 192 GLN A O 1
#

Solvent-accessible surface area (backbone atoms only — not comparable to full-atom values): 12582 Å² total; per-residue (Å²): 118,68,68,63,52,55,51,49,50,53,49,52,53,48,50,50,50,53,50,48,53,51,60,74,38,44,66,57,53,49,51,47,66,66,45,43,63,61,53,50,52,54,46,62,76,26,49,23,66,62,72,76,40,78,48,79,80,85,74,74,66,66,34,79,45,46,64,58,57,52,26,48,46,46,29,75,69,40,91,72,60,21,72,58,55,21,51,51,43,45,67,66,43,46,77,61,44,74,81,62,63,45,66,58,72,92,61,95,61,72,90,78,71,72,55,64,64,48,78,94,72,61,82,69,96,47,71,81,75,41,95,84,54,72,81,84,56,95,84,58,79,86,80,79,91,64,95,73,81,89,79,83,86,83,81,94,77,80,85,79,76,86,78,79,87,72,84,75,82,82,74,86,73,88,66,52,74,90,60,42,76,62,36,72,74,50,78,93,79,89,80,133

Radius of gyration: 35.63 Å; Cα contacts (8 Å, |Δi|>4): 78; chains: 1; bounding box: 86×52×104 Å

pLDDT: mean 71.35, std 17.14, range [29.86, 96.62]